Protein AF-0000000075207289 (afdb_homodimer)

Sequence (356 aa):
MNLKLMDIFRMEFDFSWDTETWFLPLESALEGLSSRDASWQPPGGGNTIWQTVNHLNYFNAILLRQTNDTKPRKKASDAKAAFGDIGQPADSKWKAILSVNTFGDAGDPADSEKWKAVLAETHLICKSLRTSLAQVNDSQLDDELVGVMARQILHNVYHIGQIVLIRKQQGSWPKEREMNLKLMDIFRMEFDFSWDTETWFLPLESALEGLSSRDASWQPPGGGNTIWQTVNHLNYFNAILLRQTNDTKPRKKASDAKAAFGDIGQPADSKWKAILSVNTFGDAGDPADSEKWKAVLAETHLICKSLRTSLAQVNDSQLDDELVGVMARQILHNVYHIGQIVLIRKQQGSWPKERE

pLDDT: mean 85.25, std 19.13, range [33.25, 98.75]

Organism: NCBI:txid2021314

Foldseek 3Di:
DDDDLLNVLLVLLCCQDCDPDPDHHPVVLCPPAFQQQQLDADPPDDAGVQLLLQLLLLLLLVLLVVLQPLDLDPDAPPPDLCLVCVVPPPDVVCVVVVPDSRSPHSTDRVCRPVVVVSVVSSVVSSVSSSVSSVPDDPSSDGSPSSSSSVVSSVVSNVSSVVSNVSCVVVVVDDPVVD/DDDDLLNVLLVLLCCQDCDPDPDHHPVVLCPPAFQQQQLDADPPDDAGVQLLLQLLLLLLLVLLVVLQPLDLDPDAPPPDLVLVCVVPPPDVVCVVVVPDSRSPHSTDRVCRVVVVVSVVSSVVSSVSSSVSSVPDDPSSDGSNSSSSSVVSSVVSNVSSVVSNVSCVVVVVDDPVVD

Radius of gyration: 20.1 Å; Cα contacts (8 Å, |Δi|>4): 471; chains: 2; bounding box: 52×54×49 Å

InterPro domains:
  IPR024775 Hercynine oxygenase, DinB-like domain [PF12867] (26-148)
  IPR034660 DinB/YfiT-like putative metalloenzymes [G3DSA:1.20.120.450] (25-171)
  IPR034660 DinB/YfiT-like putative metalloenzymes [SSF109854] (20-172)

Structure (mmCIF, N/CA/C/O backbone):
data_AF-0000000075207289-model_v1
#
loop_
_entity.id
_entity.type
_entity.pdbx_description
1 polymer 'DinB-like domain-containing protein'
#
loop_
_atom_site.group_PDB
_atom_site.id
_atom_site.type_symbol
_atom_site.label_atom_id
_atom_site.label_alt_id
_atom_site.label_comp_id
_atom_site.label_asym_id
_atom_site.label_entity_id
_atom_site.label_seq_id
_atom_site.pdbx_PDB_ins_code
_atom_site.Cartn_x
_atom_site.Cartn_y
_atom_site.Cartn_z
_atom_site.occupancy
_atom_site.B_iso_or_equiv
_atom_site.auth_seq_id
_atom_site.auth_comp_id
_atom_site.auth_asym_id
_atom_site.auth_atom_id
_atom_site.pdbx_PDB_model_num
ATOM 1 N N . MET A 1 1 ? 0.47 17.094 21 1 51.88 1 MET A N 1
ATOM 2 C CA . MET A 1 1 ? 1.512 17.641 20.125 1 51.88 1 MET A CA 1
ATOM 3 C C . MET A 1 1 ? 0.919 18.141 18.812 1 51.88 1 MET A C 1
ATOM 5 O O . MET A 1 1 ? -0.151 17.688 18.406 1 51.88 1 MET A O 1
ATOM 9 N N . ASN A 1 2 ? 1.308 19.297 18.328 1 68.19 2 ASN A N 1
ATOM 10 C CA . ASN A 1 2 ? 0.807 19.922 17.109 1 68.19 2 ASN A CA 1
ATOM 11 C C . ASN A 1 2 ? 1.386 19.266 15.859 1 68.19 2 ASN A C 1
ATOM 13 O O . ASN A 1 2 ? 2.516 19.562 15.469 1 68.19 2 ASN A O 1
ATOM 17 N N . LEU A 1 3 ? 0.821 18.25 15.391 1 82.69 3 LEU A N 1
ATOM 18 C CA . LEU A 1 3 ? 1.262 17.547 14.195 1 82.69 3 LEU A CA 1
ATOM 19 C C . LEU A 1 3 ? 1.264 18.469 12.984 1 82.69 3 LEU A C 1
ATOM 21 O O . LEU A 1 3 ? 0.354 19.297 12.82 1 82.69 3 LEU A O 1
ATOM 25 N N . LYS A 1 4 ? 2.469 18.391 12.32 1 87.81 4 LYS A N 1
ATOM 26 C CA . LYS A 1 4 ? 2.615 19.141 11.07 1 87.81 4 LYS A CA 1
ATOM 27 C C . LYS A 1 4 ? 2.562 18.203 9.867 1 87.81 4 LYS A C 1
ATOM 29 O O . LYS A 1 4 ? 2.564 16.984 10.023 1 87.81 4 LYS A O 1
ATOM 34 N N . LEU A 1 5 ? 2.547 18.75 8.672 1 89.25 5 LEU A N 1
ATOM 35 C CA . LEU A 1 5 ? 2.396 17.969 7.445 1 89.25 5 LEU A CA 1
ATOM 36 C C . LEU A 1 5 ? 3.523 16.953 7.305 1 89.25 5 LEU A C 1
ATOM 38 O O . LEU A 1 5 ? 3.271 15.766 7.062 1 89.25 5 LEU A O 1
ATOM 42 N N . MET A 1 6 ? 4.688 17.422 7.539 1 92.94 6 MET A N 1
ATOM 43 C CA . MET A 1 6 ? 5.832 16.547 7.312 1 92.94 6 MET A CA 1
ATOM 44 C C . MET A 1 6 ? 5.863 15.414 8.336 1 92.94 6 MET A C 1
ATOM 46 O O . MET A 1 6 ? 6.434 14.352 8.078 1 92.94 6 MET A O 1
ATOM 50 N N . ASP A 1 7 ? 5.254 15.633 9.469 1 92.88 7 ASP A N 1
ATOM 51 C CA . ASP A 1 7 ? 5.188 14.562 10.461 1 92.88 7 ASP A CA 1
ATOM 52 C C . ASP A 1 7 ? 4.43 13.352 9.922 1 92.88 7 ASP A C 1
ATOM 54 O O . ASP A 1 7 ? 4.758 12.211 10.25 1 92.88 7 ASP A O 1
ATOM 58 N N . ILE A 1 8 ? 3.451 13.586 9.094 1 93.44 8 ILE A N 1
ATOM 59 C CA . ILE A 1 8 ? 2.65 12.516 8.508 1 93.44 8 ILE A CA 1
ATOM 60 C C . ILE A 1 8 ? 3.514 11.688 7.559 1 93.44 8 ILE A C 1
ATOM 62 O O . ILE A 1 8 ? 3.529 10.461 7.637 1 93.44 8 ILE A O 1
ATOM 66 N N . PHE A 1 9 ? 4.234 12.367 6.742 1 95.69 9 PHE A N 1
ATOM 67 C CA . PHE A 1 9 ? 5.043 11.672 5.746 1 95.69 9 PHE A CA 1
ATOM 68 C C . PHE A 1 9 ? 6.184 10.914 6.41 1 95.69 9 PHE A C 1
ATOM 70 O O . PHE A 1 9 ? 6.523 9.805 5.992 1 95.69 9 PHE A O 1
ATOM 77 N N . ARG A 1 10 ? 6.777 11.562 7.395 1 96.81 10 ARG A N 1
ATOM 78 C CA . ARG A 1 10 ? 7.836 10.867 8.117 1 96.81 10 ARG A CA 1
ATOM 79 C C . ARG A 1 10 ? 7.305 9.594 8.773 1 96.81 10 ARG A C 1
ATOM 81 O O . ARG A 1 10 ? 7.938 8.539 8.688 1 96.81 10 ARG A O 1
ATOM 88 N N . MET A 1 11 ? 6.191 9.648 9.328 1 94.44 11 MET A N 1
ATOM 89 C CA . MET A 1 11 ? 5.551 8.508 9.969 1 94.44 11 MET A CA 1
ATOM 90 C C . MET A 1 11 ? 5.191 7.438 8.945 1 94.44 11 MET A C 1
ATOM 92 O O . MET A 1 11 ? 5.516 6.262 9.125 1 94.44 11 MET A O 1
ATOM 96 N N . GLU A 1 12 ? 4.547 7.859 7.926 1 97 12 GLU A N 1
ATOM 97 C CA . GLU A 1 12 ? 4.137 6.91 6.898 1 97 12 GLU A CA 1
ATOM 98 C C . GLU A 1 12 ? 5.344 6.238 6.25 1 97 12 GLU A C 1
ATOM 100 O O . GLU A 1 12 ? 5.297 5.055 5.914 1 97 12 GLU A O 1
ATOM 105 N N . PHE A 1 13 ? 6.391 7.043 6.059 1 98.06 13 PHE A N 1
ATOM 106 C CA . PHE A 1 13 ? 7.605 6.449 5.512 1 98.06 13 PHE A CA 1
ATOM 107 C C . PHE A 1 13 ? 8.156 5.383 6.449 1 98.06 13 PHE A C 1
ATOM 109 O O . PHE A 1 13 ? 8.547 4.301 6.008 1 98.06 13 PHE A O 1
ATOM 116 N N . ASP A 1 14 ? 8.148 5.645 7.711 1 97.06 14 ASP A N 1
ATOM 117 C CA . ASP A 1 14 ? 8.625 4.672 8.688 1 97.06 14 ASP A CA 1
ATOM 118 C C . ASP A 1 14 ? 7.777 3.404 8.664 1 97.06 14 ASP A C 1
ATOM 120 O O . ASP A 1 14 ? 8.305 2.293 8.727 1 97.06 14 ASP A O 1
ATOM 124 N N . PHE A 1 15 ? 6.473 3.59 8.562 1 95.62 15 PHE A N 1
ATOM 125 C CA . PHE A 1 15 ? 5.578 2.443 8.477 1 95.62 15 PHE A CA 1
ATOM 126 C C . PHE A 1 15 ? 5.898 1.593 7.25 1 95.62 15 PHE A C 1
ATOM 128 O O . PHE A 1 15 ? 5.77 0.367 7.289 1 95.62 15 PHE A O 1
ATOM 135 N N . SER A 1 16 ? 6.312 2.234 6.18 1 97.69 16 SER A N 1
ATOM 136 C CA . SER A 1 16 ? 6.59 1.521 4.938 1 97.69 16 SER A CA 1
ATOM 137 C C . SER A 1 16 ? 7.977 0.881 4.969 1 97.69 16 SER A C 1
ATOM 139 O O . SER A 1 16 ? 8.195 -0.172 4.363 1 97.69 16 SER A O 1
ATOM 141 N N . TRP A 1 17 ? 8.898 1.489 5.723 1 97.75 17 TRP A N 1
ATOM 142 C CA . TRP A 1 17 ? 10.289 1.059 5.645 1 97.75 17 TRP A CA 1
ATOM 143 C C . TRP A 1 17 ? 10.602 0.013 6.711 1 97.75 17 TRP A C 1
ATOM 145 O O . TRP A 1 17 ? 10.961 -1.123 6.391 1 97.75 17 TRP A O 1
ATOM 155 N N . ASP A 1 18 ? 10.383 0.44 8.008 1 96.56 18 ASP A N 1
ATOM 156 C CA . ASP A 1 18 ? 10.93 -0.53 8.945 1 96.56 18 ASP A CA 1
ATOM 157 C C . ASP A 1 18 ? 10.102 -0.575 10.227 1 96.56 18 ASP A C 1
ATOM 159 O O . ASP A 1 18 ? 10.484 -1.228 11.203 1 96.56 18 ASP A O 1
ATOM 163 N N . THR A 1 19 ? 9 0.125 10.258 1 94.38 19 THR A N 1
ATOM 164 C CA . THR A 1 19 ? 8.133 0.084 11.43 1 94.38 19 THR A CA 1
ATOM 165 C C . THR A 1 19 ? 6.871 -0.73 11.141 1 94.38 19 THR A C 1
ATOM 167 O O . THR A 1 19 ? 5.992 -0.283 10.398 1 94.38 19 THR A O 1
ATOM 170 N N . GLU A 1 20 ? 6.844 -1.832 11.797 1 91 20 GLU A N 1
ATOM 171 C CA . GLU A 1 20 ? 5.707 -2.719 11.562 1 91 20 GLU A CA 1
ATOM 172 C C . GLU A 1 20 ? 4.449 -2.205 12.258 1 91 20 GLU A C 1
ATOM 174 O O . GLU A 1 20 ? 4.492 -1.846 13.438 1 91 20 GLU A O 1
ATOM 179 N N . THR A 1 21 ? 3.42 -2.168 11.484 1 87.44 21 THR A N 1
ATOM 180 C CA . THR A 1 21 ? 2.096 -1.829 11.992 1 87.44 21 THR A CA 1
ATOM 181 C C . THR A 1 21 ? 1.073 -2.885 11.586 1 87.44 21 THR A C 1
ATOM 183 O O . THR A 1 21 ? 1.137 -4.027 12.039 1 87.44 21 THR A O 1
ATOM 186 N N . TRP A 1 22 ? 0.108 -2.473 10.68 1 86.31 22 TRP A N 1
ATOM 187 C CA . TRP A 1 22 ? -0.938 -3.408 10.281 1 86.31 22 TRP A CA 1
ATOM 188 C C . TRP A 1 22 ? -0.49 -4.246 9.086 1 86.31 22 TRP A C 1
ATOM 190 O O . TRP A 1 22 ? -1.22 -5.129 8.633 1 86.31 22 TRP A O 1
ATOM 200 N N . P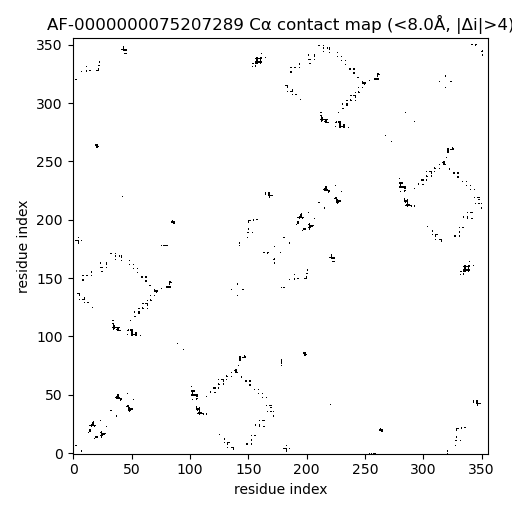HE A 1 23 ? 0.674 -3.996 8.656 1 90.44 23 PHE A N 1
ATOM 201 C CA . PHE A 1 23 ? 1.313 -4.758 7.594 1 90.44 23 PHE A CA 1
ATOM 202 C C . PHE A 1 23 ? 2.826 -4.793 7.785 1 90.44 23 PHE A C 1
ATOM 204 O O . PHE A 1 23 ? 3.371 -4.039 8.594 1 90.44 23 PHE A O 1
ATOM 211 N N . LEU A 1 24 ? 3.455 -5.641 7.133 1 92.12 24 LEU A N 1
ATOM 212 C CA . LEU A 1 24 ? 4.906 -5.73 7.234 1 92.12 24 LEU A CA 1
ATOM 213 C C . LEU A 1 24 ? 5.582 -4.656 6.391 1 92.12 24 LEU A C 1
ATOM 215 O O . LEU A 1 24 ? 5.195 -4.43 5.242 1 92.12 24 LEU A O 1
ATOM 219 N N . PRO A 1 25 ? 6.59 -4.043 6.961 1 96.75 25 PRO A N 1
ATOM 220 C CA . PRO A 1 25 ? 7.348 -3.053 6.195 1 96.75 25 PRO A CA 1
ATOM 221 C C . PRO A 1 25 ? 8.352 -3.689 5.23 1 96.75 25 PRO A C 1
ATOM 223 O O . PRO A 1 25 ? 8.547 -4.906 5.258 1 96.75 25 PRO A O 1
ATOM 226 N N . LEU A 1 26 ? 8.953 -2.881 4.41 1 98.56 26 LEU A N 1
ATOM 227 C CA . LEU A 1 26 ? 9.852 -3.352 3.355 1 98.56 26 LEU A CA 1
ATOM 228 C C . LEU A 1 26 ? 11.031 -4.105 3.943 1 98.56 26 LEU A C 1
ATOM 230 O O . LEU A 1 26 ? 11.414 -5.168 3.441 1 98.56 26 LEU A O 1
ATOM 234 N N . GLU A 1 27 ? 11.609 -3.564 4.973 1 97.75 27 GLU A N 1
ATOM 235 C CA . GLU A 1 27 ? 12.789 -4.18 5.566 1 97.75 27 GLU A CA 1
ATOM 236 C C . GLU A 1 27 ? 12.492 -5.609 6.023 1 97.75 27 GLU A C 1
ATOM 238 O O . GLU A 1 27 ? 13.266 -6.527 5.734 1 97.75 27 GLU A O 1
ATOM 243 N N . SER A 1 28 ? 11.406 -5.828 6.684 1 95.75 28 SER A N 1
ATOM 244 C CA . SER A 1 28 ? 11.016 -7.156 7.145 1 95.75 28 SER A CA 1
ATOM 245 C C . SER A 1 28 ? 10.664 -8.07 5.973 1 95.75 28 SER A C 1
ATOM 247 O O . SER A 1 28 ? 10.984 -9.258 5.992 1 95.75 28 SER A O 1
ATOM 249 N N . ALA A 1 29 ? 10.008 -7.516 4.969 1 97.12 29 ALA A N 1
ATOM 250 C CA . ALA A 1 29 ? 9.617 -8.297 3.797 1 97.12 29 ALA A CA 1
ATOM 251 C C . ALA A 1 29 ? 10.836 -8.836 3.064 1 97.12 29 ALA A C 1
ATOM 253 O O . ALA A 1 29 ? 10.773 -9.898 2.438 1 97.12 29 ALA A O 1
ATOM 254 N N . LEU A 1 30 ? 11.961 -8.148 3.18 1 98.06 30 LEU A N 1
ATOM 255 C CA . LEU A 1 30 ? 13.141 -8.516 2.408 1 98.06 30 LEU A CA 1
ATOM 256 C C . LEU A 1 30 ? 14.102 -9.352 3.248 1 98.06 30 LEU A C 1
ATOM 258 O O . LEU A 1 30 ? 15.062 -9.914 2.725 1 98.06 30 LEU A O 1
ATOM 262 N N . GLU A 1 31 ? 13.828 -9.445 4.512 1 96.38 31 GLU A N 1
ATOM 263 C CA . GLU A 1 31 ? 14.742 -10.109 5.434 1 96.38 31 GLU A CA 1
ATOM 264 C C . GLU A 1 31 ? 14.93 -11.578 5.059 1 96.38 31 GLU A C 1
ATOM 266 O O . GLU A 1 31 ? 13.953 -12.297 4.852 1 96.38 31 GLU A O 1
ATOM 271 N N . GLY A 1 32 ? 16.188 -11.977 4.922 1 95.31 32 GLY A N 1
ATOM 272 C CA . GLY A 1 32 ? 16.531 -13.375 4.738 1 95.31 32 GLY A CA 1
ATOM 273 C C . GLY A 1 32 ? 16.234 -13.891 3.342 1 95.31 32 GLY A C 1
ATOM 274 O O . GLY A 1 32 ? 16.281 -15.094 3.094 1 95.31 32 GLY A O 1
ATOM 275 N N . LEU A 1 33 ? 15.992 -13.07 2.424 1 97.06 33 LEU A N 1
ATOM 276 C CA . LEU A 1 33 ? 15.641 -13.469 1.065 1 97.06 33 LEU A CA 1
ATOM 277 C C . LEU A 1 33 ? 16.891 -13.805 0.261 1 97.06 33 LEU A C 1
ATOM 279 O O . LEU A 1 33 ? 17.812 -12.984 0.157 1 97.06 33 LEU A O 1
ATOM 283 N N . SER A 1 34 ? 16.969 -14.977 -0.326 1 98.12 34 SER A N 1
ATOM 284 C CA . SER A 1 34 ? 18.109 -15.391 -1.151 1 98.12 34 SER A CA 1
ATOM 285 C C . SER A 1 34 ? 17.953 -14.898 -2.586 1 98.12 34 SER A C 1
ATOM 287 O O . SER A 1 34 ? 16.859 -14.5 -3 1 98.12 34 SER A O 1
ATOM 289 N N . SER A 1 35 ? 19.062 -14.93 -3.297 1 98.5 35 SER A N 1
ATOM 290 C CA . SER A 1 35 ? 19.016 -14.594 -4.715 1 98.5 35 SER A CA 1
ATOM 291 C C . SER A 1 35 ? 18.078 -15.516 -5.473 1 98.5 35 SER A C 1
ATOM 293 O O . SER A 1 35 ? 17.391 -15.094 -6.406 1 98.5 35 SER A O 1
ATOM 295 N N . ARG A 1 36 ? 18.016 -16.766 -5.094 1 98.25 36 ARG A N 1
ATOM 296 C CA . ARG A 1 36 ? 17.109 -17.734 -5.715 1 98.25 36 ARG A CA 1
ATOM 297 C C . ARG A 1 36 ? 15.656 -17.344 -5.516 1 98.25 36 ARG A C 1
ATOM 299 O O . ARG A 1 36 ? 14.891 -17.266 -6.48 1 98.25 36 ARG A O 1
ATOM 306 N N . ASP A 1 37 ? 15.312 -17.031 -4.316 1 98 37 ASP A N 1
ATOM 307 C CA . ASP A 1 37 ? 13.938 -16.641 -4.02 1 98 37 ASP A CA 1
ATOM 308 C C . ASP A 1 37 ? 13.594 -15.305 -4.668 1 98 37 ASP A C 1
ATOM 310 O O . ASP A 1 37 ? 12.484 -15.117 -5.176 1 98 37 ASP A O 1
ATOM 314 N N . ALA A 1 38 ? 14.516 -14.367 -4.664 1 98.62 38 ALA A N 1
ATOM 315 C CA . ALA A 1 38 ? 14.289 -13.039 -5.215 1 98.62 38 ALA A CA 1
ATOM 316 C C . ALA A 1 38 ? 14.047 -13.102 -6.723 1 98.62 38 ALA A C 1
ATOM 318 O O . ALA A 1 38 ? 13.344 -12.258 -7.281 1 98.62 38 ALA A O 1
ATOM 319 N N . SER A 1 39 ? 14.609 -14.109 -7.379 1 98.38 39 SER A N 1
ATOM 320 C CA . SER A 1 39 ? 14.547 -14.234 -8.828 1 98.38 39 SER A CA 1
ATOM 321 C C . SER A 1 39 ? 13.391 -15.141 -9.258 1 98.38 39 SER A C 1
ATOM 323 O O . SER A 1 39 ? 13.188 -15.367 -10.453 1 98.38 39 SER A O 1
ATOM 325 N N . TRP A 1 40 ? 12.695 -15.641 -8.305 1 97.25 40 TRP A N 1
ATOM 326 C CA . TRP A 1 40 ? 11.617 -16.578 -8.578 1 97.25 40 TRP A CA 1
ATOM 327 C C . TRP A 1 40 ? 10.484 -15.914 -9.344 1 97.25 40 TRP A C 1
ATOM 329 O O . TRP A 1 40 ? 10.008 -14.844 -8.945 1 97.25 40 TRP A O 1
ATOM 339 N N . GLN A 1 41 ? 10.055 -16.547 -10.438 1 95.62 41 GLN A N 1
ATOM 340 C CA . GLN A 1 41 ? 8.953 -16.016 -11.242 1 95.62 41 GLN A CA 1
ATOM 341 C C . GLN A 1 41 ? 7.605 -16.453 -10.68 1 95.62 41 GLN A C 1
ATOM 343 O O . GLN A 1 41 ? 7.312 -17.656 -10.609 1 95.62 41 GLN A O 1
ATOM 348 N N . PRO A 1 42 ? 6.832 -15.438 -10.266 1 93.88 42 PRO A N 1
ATOM 349 C CA . PRO A 1 42 ? 5.504 -15.844 -9.797 1 93.88 42 PRO A CA 1
ATOM 350 C C . PRO A 1 42 ? 4.699 -16.578 -10.867 1 93.88 42 PRO A C 1
ATOM 352 O O . PRO A 1 42 ? 4.715 -16.188 -12.031 1 93.88 42 PRO A O 1
ATOM 355 N N . PRO A 1 43 ? 4.008 -17.609 -10.438 1 89.5 43 PRO A N 1
ATOM 356 C CA . PRO A 1 43 ? 3.203 -18.328 -11.422 1 89.5 43 PRO A CA 1
ATOM 357 C C . PRO A 1 43 ? 2.076 -17.484 -12 1 89.5 43 PRO A C 1
ATOM 359 O O . PRO A 1 43 ? 1.438 -16.719 -11.273 1 89.5 43 PRO A O 1
ATOM 362 N N . GLY A 1 44 ? 1.825 -17.547 -13.336 1 87.31 44 GLY A N 1
ATOM 363 C CA . GLY A 1 44 ? 0.742 -16.828 -14 1 87.31 44 GLY A CA 1
ATOM 364 C C . GLY A 1 44 ? 1.109 -15.414 -14.398 1 87.31 44 GLY A C 1
ATOM 365 O O . GLY A 1 44 ? 0.384 -14.773 -15.156 1 87.31 44 GLY A O 1
ATOM 366 N N . GLY A 1 45 ? 2.191 -14.891 -13.719 1 87.75 45 GLY A N 1
ATOM 367 C CA . GLY A 1 45 ? 2.623 -13.562 -14.125 1 87.75 45 GLY A CA 1
ATOM 368 C C . GLY A 1 45 ? 3 -12.68 -12.953 1 87.75 45 GLY A C 1
ATOM 369 O O . GLY A 1 45 ? 2.793 -13.047 -11.797 1 87.75 45 GLY A O 1
ATOM 370 N N . GLY A 1 46 ? 3.6 -11.492 -13.344 1 91.25 46 GLY A N 1
ATOM 371 C CA . GLY A 1 46 ? 4.086 -10.547 -12.359 1 91.25 46 GLY A CA 1
ATOM 372 C C . GLY A 1 46 ? 5.598 -10.438 -12.328 1 91.25 46 GLY A C 1
ATOM 373 O O . GLY A 1 46 ? 6.297 -11.289 -12.883 1 91.25 46 GLY A O 1
ATOM 374 N N . ASN A 1 47 ? 6.047 -9.438 -11.68 1 95.75 47 ASN A N 1
ATOM 375 C CA . ASN A 1 47 ? 7.477 -9.203 -11.531 1 95.75 47 ASN A CA 1
ATOM 376 C C . ASN A 1 47 ? 8.062 -10.008 -10.375 1 95.75 47 ASN A C 1
ATOM 378 O O . ASN A 1 47 ? 7.375 -10.273 -9.391 1 95.75 47 ASN A O 1
ATOM 382 N N . THR A 1 48 ? 9.336 -10.414 -10.539 1 98.12 48 THR A N 1
ATOM 383 C CA . THR A 1 48 ? 10.047 -11.039 -9.422 1 98.12 48 THR A CA 1
ATOM 384 C C . THR A 1 48 ? 10.258 -10.031 -8.297 1 98.12 48 THR A C 1
ATOM 386 O O . THR A 1 48 ? 10.117 -8.82 -8.5 1 98.12 48 THR A O 1
ATOM 389 N N . ILE A 1 49 ? 10.578 -10.539 -7.141 1 98.62 49 ILE A N 1
ATOM 390 C CA . ILE A 1 49 ? 10.922 -9.656 -6.031 1 98.62 49 ILE A CA 1
ATOM 391 C C . ILE A 1 49 ? 12.141 -8.812 -6.402 1 98.62 49 ILE A C 1
ATOM 393 O O . ILE A 1 49 ? 12.195 -7.617 -6.109 1 98.62 49 ILE A O 1
ATOM 397 N N . TRP A 1 50 ? 13.148 -9.398 -7.086 1 98.75 50 TRP A N 1
ATOM 398 C CA . TRP A 1 50 ? 14.344 -8.695 -7.543 1 98.75 50 TRP A CA 1
ATOM 399 C C . TRP A 1 50 ? 13.969 -7.516 -8.43 1 98.75 50 TRP A C 1
ATOM 401 O O . TRP A 1 50 ? 14.398 -6.387 -8.18 1 98.75 50 TRP A O 1
ATOM 411 N N . GLN A 1 51 ? 13.141 -7.754 -9.375 1 98.25 51 GLN A N 1
ATOM 412 C CA . GLN A 1 51 ? 12.648 -6.707 -10.266 1 98.25 51 GLN A CA 1
ATOM 413 C C . GLN A 1 51 ? 11.938 -5.605 -9.477 1 98.25 51 GLN A C 1
ATOM 415 O O . GLN A 1 51 ? 12.18 -4.418 -9.711 1 98.25 51 GLN A O 1
ATOM 420 N N . THR A 1 52 ? 11.109 -6.012 -8.57 1 98.19 52 THR A N 1
ATOM 421 C CA . THR A 1 52 ? 10.305 -5.078 -7.785 1 98.19 52 THR A CA 1
ATOM 422 C C . THR A 1 52 ? 11.195 -4.203 -6.906 1 98.19 52 THR A C 1
ATOM 424 O O . THR A 1 52 ? 10.977 -2.996 -6.797 1 98.19 52 THR A O 1
ATOM 427 N N . VAL A 1 53 ? 12.188 -4.789 -6.309 1 98.69 53 VAL A N 1
ATOM 428 C CA . VAL A 1 53 ? 13.094 -4.035 -5.453 1 98.69 53 VAL A CA 1
ATOM 429 C C . VAL A 1 53 ? 13.883 -3.033 -6.293 1 98.69 53 VAL A C 1
ATOM 431 O O . VAL A 1 53 ? 14.062 -1.882 -5.891 1 98.69 53 VAL A O 1
ATOM 434 N N . ASN A 1 54 ? 14.344 -3.463 -7.492 1 97.38 54 ASN A N 1
ATOM 435 C CA . ASN A 1 54 ? 14.992 -2.527 -8.398 1 97.38 54 ASN A CA 1
ATOM 436 C C . ASN A 1 54 ? 14.094 -1.339 -8.727 1 97.38 54 ASN A C 1
ATOM 438 O O . ASN A 1 54 ? 14.547 -0.193 -8.727 1 97.38 54 ASN A O 1
ATOM 442 N N . HIS A 1 55 ? 12.883 -1.621 -9 1 96.94 55 HIS A N 1
ATOM 443 C CA . HIS A 1 55 ? 11.875 -0.616 -9.312 1 96.94 55 HIS A CA 1
ATOM 444 C C . HIS A 1 55 ? 11.695 0.366 -8.164 1 96.94 55 HIS A C 1
ATOM 446 O O . HIS A 1 55 ? 11.695 1.581 -8.367 1 96.94 55 HIS A O 1
ATOM 452 N N . LEU A 1 56 ? 11.625 -0.122 -6.945 1 97.75 56 LEU A N 1
ATOM 453 C CA . LEU A 1 56 ? 11.477 0.708 -5.754 1 97.75 56 LEU A CA 1
ATOM 454 C C . LEU A 1 56 ? 12.727 1.557 -5.527 1 97.75 56 LEU A C 1
ATOM 456 O O . LEU A 1 56 ? 12.625 2.738 -5.191 1 97.75 56 LEU A O 1
ATOM 460 N N . ASN A 1 57 ? 13.891 0.923 -5.684 1 97.19 57 ASN A N 1
ATOM 461 C CA . ASN A 1 57 ? 15.141 1.658 -5.512 1 97.19 57 ASN A CA 1
ATOM 462 C C . ASN A 1 57 ? 15.219 2.857 -6.453 1 97.19 57 ASN A C 1
ATOM 464 O O . ASN A 1 57 ? 15.609 3.951 -6.039 1 97.19 57 ASN A O 1
ATOM 468 N N . TYR A 1 58 ? 14.812 2.65 -7.652 1 94 58 TYR A N 1
ATOM 469 C CA . TYR A 1 58 ? 14.875 3.709 -8.648 1 94 58 TYR A CA 1
ATOM 470 C C . TYR A 1 58 ? 14.031 4.906 -8.234 1 94 58 TYR A C 1
ATOM 472 O O . TYR A 1 58 ? 14.523 6.035 -8.172 1 94 58 TYR A O 1
ATOM 480 N N . PHE A 1 59 ? 12.836 4.703 -7.895 1 93.44 59 PHE A N 1
ATOM 481 C CA . PHE A 1 59 ? 11.914 5.801 -7.629 1 93.44 59 PHE A CA 1
ATOM 482 C C . PHE A 1 59 ? 12.172 6.395 -6.246 1 93.44 59 PHE A C 1
ATOM 484 O O . PHE A 1 59 ? 12 7.598 -6.047 1 93.44 59 PHE A O 1
ATOM 491 N N . ASN A 1 60 ? 12.586 5.594 -5.258 1 96.31 60 ASN A N 1
ATOM 492 C CA . ASN A 1 60 ? 12.977 6.145 -3.963 1 96.31 60 ASN A CA 1
ATOM 493 C C . ASN A 1 60 ? 14.219 7.016 -4.074 1 96.31 60 ASN A C 1
ATOM 495 O O . ASN A 1 60 ? 14.359 8.008 -3.35 1 96.31 60 ASN A O 1
ATOM 499 N N . ALA A 1 61 ? 15.133 6.656 -4.953 1 94.62 61 ALA A N 1
ATOM 500 C CA . ALA A 1 61 ? 16.312 7.492 -5.199 1 94.62 61 ALA A CA 1
ATOM 501 C C . ALA A 1 61 ? 15.906 8.828 -5.812 1 94.62 61 ALA A C 1
ATOM 503 O O . ALA A 1 61 ? 16.5 9.867 -5.5 1 94.62 61 ALA A O 1
ATOM 504 N N . ILE A 1 62 ? 14.945 8.812 -6.672 1 91.25 62 ILE A N 1
ATOM 505 C CA . ILE A 1 62 ? 14.445 10.047 -7.266 1 91.25 62 ILE A CA 1
ATOM 506 C C . ILE A 1 62 ? 13.828 10.922 -6.176 1 91.25 62 ILE A C 1
ATOM 508 O O . ILE A 1 62 ? 14.102 12.125 -6.109 1 91.25 62 ILE A O 1
ATOM 512 N N . LEU A 1 63 ? 13.008 10.344 -5.305 1 92.94 63 LEU A N 1
ATOM 513 C CA . LEU A 1 63 ? 12.422 11.109 -4.203 1 92.94 63 LEU A CA 1
ATOM 514 C C . LEU A 1 63 ? 13.516 11.695 -3.311 1 92.94 63 LEU A C 1
ATOM 516 O O . LEU A 1 63 ? 13.406 12.836 -2.861 1 92.94 63 LEU A O 1
ATOM 520 N N . LEU A 1 64 ? 14.531 10.914 -3.031 1 95.5 64 LEU A N 1
ATOM 521 C CA . LEU A 1 64 ? 15.648 11.375 -2.219 1 95.5 64 LEU A CA 1
ATOM 522 C C . LEU A 1 64 ? 16.281 12.633 -2.82 1 95.5 64 LEU A C 1
ATOM 524 O O . LEU A 1 64 ? 16.516 13.609 -2.109 1 95.5 64 LEU A O 1
ATOM 528 N N . ARG A 1 65 ? 16.469 12.641 -4.098 1 92.19 65 ARG A N 1
ATOM 529 C CA . ARG A 1 65 ? 17.031 13.805 -4.77 1 92.19 65 ARG A CA 1
ATOM 530 C C . ARG A 1 65 ? 16.094 15.008 -4.668 1 92.19 65 ARG A C 1
ATOM 532 O O . ARG A 1 65 ? 16.531 16.125 -4.41 1 92.19 65 ARG A O 1
ATOM 539 N N . GLN A 1 66 ? 14.828 14.773 -4.848 1 88.56 66 GLN A N 1
ATOM 540 C CA . GLN A 1 66 ? 13.836 15.836 -4.812 1 88.56 66 GLN A CA 1
ATOM 541 C C . GLN A 1 66 ? 13.742 16.453 -3.418 1 88.56 66 GLN A C 1
ATOM 543 O O . GLN A 1 66 ? 13.578 17.672 -3.279 1 88.56 66 GLN A O 1
ATOM 548 N N . THR A 1 67 ? 13.836 15.633 -2.426 1 92.56 67 THR A N 1
ATOM 549 C CA . THR A 1 67 ? 13.719 16.125 -1.06 1 92.56 67 THR A CA 1
ATOM 550 C C . THR A 1 67 ? 15.008 16.828 -0.625 1 92.56 67 THR A C 1
ATOM 552 O O . THR A 1 67 ? 14.977 17.719 0.216 1 92.56 67 THR A O 1
ATOM 555 N N . ASN A 1 68 ? 16.109 16.469 -1.154 1 90.19 68 ASN A N 1
ATOM 556 C CA . ASN A 1 68 ? 17.375 17.125 -0.88 1 90.19 68 ASN A CA 1
ATOM 557 C C . ASN A 1 68 ? 17.469 18.484 -1.575 1 90.19 68 ASN A C 1
ATOM 559 O O . ASN A 1 68 ? 18.156 19.391 -1.104 1 90.19 68 ASN A O 1
ATOM 563 N N . ASP A 1 69 ? 16.844 18.594 -2.719 1 82 69 ASP A N 1
ATOM 564 C CA . ASP A 1 69 ? 16.906 19.797 -3.525 1 82 69 ASP A CA 1
ATOM 565 C C . ASP A 1 69 ? 15.906 20.844 -3.041 1 82 69 ASP A C 1
ATOM 567 O O . ASP A 1 69 ? 15.805 21.938 -3.609 1 82 69 ASP A O 1
ATOM 571 N N . THR A 1 70 ? 15.117 20.438 -2.141 1 71.12 70 THR A N 1
ATOM 572 C CA . THR A 1 70 ? 14.094 21.375 -1.667 1 71.12 70 THR A CA 1
ATOM 573 C C . THR A 1 70 ? 14.734 22.594 -1.009 1 71.12 70 THR A C 1
ATOM 575 O O . THR A 1 70 ? 15.609 22.453 -0.148 1 71.12 70 THR A O 1
ATOM 578 N N . LYS A 1 71 ? 15.008 23.641 -1.84 1 61.03 71 LYS A N 1
ATOM 579 C CA . LYS A 1 71 ? 15.375 24.969 -1.348 1 61.03 71 LYS A CA 1
ATOM 580 C C . LYS A 1 71 ? 14.141 25.781 -0.987 1 61.03 71 LYS A C 1
ATOM 582 O O . LYS A 1 71 ? 13.055 25.562 -1.537 1 61.03 71 LYS A O 1
ATOM 587 N N . PRO A 1 72 ? 14.289 26.547 0.136 1 53.28 72 PRO A N 1
ATOM 588 C CA . PRO A 1 72 ? 13.148 27.391 0.52 1 53.28 72 PRO A CA 1
ATOM 589 C C . PRO A 1 72 ? 12.5 28.094 -0.673 1 53.28 72 PRO A C 1
ATOM 591 O O . PRO A 1 72 ? 13.203 28.656 -1.514 1 53.28 72 PRO A O 1
ATOM 594 N N . ARG A 1 73 ? 11.758 27.359 -1.376 1 49.03 73 ARG A N 1
ATOM 595 C CA . ARG A 1 73 ? 11.195 28.094 -2.504 1 49.03 73 ARG A CA 1
ATOM 596 C C . ARG A 1 73 ? 10.547 29.406 -2.041 1 49.03 73 ARG A C 1
ATOM 598 O O . ARG A 1 73 ? 9.938 29.453 -0.972 1 49.03 73 ARG A O 1
ATOM 605 N N . LYS A 1 74 ? 10.93 30.578 -2.729 1 44.47 74 LYS A N 1
ATOM 606 C CA . LYS A 1 74 ? 10.164 31.812 -2.695 1 44.47 74 LYS A CA 1
ATOM 607 C C . LYS A 1 74 ? 8.664 31.547 -2.797 1 44.47 74 LYS A C 1
ATOM 609 O O . LYS A 1 74 ? 8.258 30.453 -3.219 1 44.47 74 LYS A O 1
ATOM 614 N N . LYS A 1 75 ? 7.773 32.625 -2.994 1 40.44 75 LYS A N 1
ATOM 615 C CA . LYS A 1 75 ? 6.344 32.906 -2.863 1 40.44 75 LYS A CA 1
ATOM 616 C C . LYS A 1 75 ? 5.52 31.906 -3.688 1 40.44 75 LYS A C 1
ATOM 618 O O . LYS A 1 75 ? 5.91 31.547 -4.797 1 40.44 75 LYS A O 1
ATOM 623 N N . ALA A 1 76 ? 4.578 31.219 -3.033 1 38.59 76 ALA A N 1
ATOM 624 C CA . ALA A 1 76 ? 3.553 30.234 -3.4 1 38.59 76 ALA A CA 1
ATOM 625 C C . ALA A 1 76 ? 2.85 30.641 -4.691 1 38.59 76 ALA A C 1
ATOM 627 O O . ALA A 1 76 ? 2.35 31.766 -4.812 1 38.59 76 ALA A O 1
ATOM 628 N N . SER A 1 77 ? 3.367 30.422 -5.883 1 34.91 77 SER A N 1
ATOM 629 C CA . SER A 1 77 ? 2.475 30.766 -6.988 1 34.91 77 SER A CA 1
ATOM 630 C C . SER A 1 77 ? 1.094 30.141 -6.793 1 34.91 77 SER A C 1
ATOM 632 O O . SER A 1 77 ? 0.965 29.062 -6.207 1 34.91 77 SER A O 1
ATOM 634 N N . ASP A 1 78 ? 0.011 30.984 -6.695 1 33.66 78 ASP A N 1
ATOM 635 C CA . ASP A 1 78 ? -1.427 30.812 -6.52 1 33.66 78 ASP A CA 1
ATOM 636 C C . ASP A 1 78 ? -1.93 29.594 -7.301 1 33.66 78 ASP A C 1
ATOM 638 O O . ASP A 1 78 ? -3.139 29.406 -7.465 1 33.66 78 ASP A O 1
ATOM 642 N N . ALA A 1 79 ? -1.065 29.094 -8.133 1 33.25 79 ALA A N 1
ATOM 643 C CA . ALA A 1 79 ? -1.754 28.188 -9.047 1 33.25 79 ALA A CA 1
ATOM 644 C C . ALA A 1 79 ? -2.279 26.969 -8.312 1 33.25 79 ALA A C 1
ATOM 646 O O . ALA A 1 79 ? -1.66 26.5 -7.352 1 33.25 79 ALA A O 1
ATOM 647 N N . LYS A 1 80 ? -3.494 26.641 -8.484 1 37.19 80 LYS A N 1
ATOM 648 C CA . LYS A 1 80 ? -4.266 25.516 -7.973 1 37.19 80 LYS A CA 1
ATOM 649 C C . LYS A 1 80 ? -3.363 24.312 -7.707 1 37.19 80 LYS A C 1
ATOM 651 O O . LYS A 1 80 ? -2.488 23.984 -8.516 1 37.19 80 LYS A O 1
ATOM 656 N N . ALA A 1 81 ? -3.201 23.969 -6.57 1 36.78 81 ALA A N 1
ATOM 657 C CA . ALA A 1 81 ? -2.502 22.828 -6.004 1 36.78 81 ALA A CA 1
ATOM 658 C C . ALA A 1 81 ? -2.564 21.625 -6.941 1 36.78 81 ALA A C 1
ATOM 660 O O . ALA A 1 81 ? -3.559 20.891 -6.961 1 36.78 81 ALA A O 1
ATOM 661 N N . ALA A 1 82 ? -2.213 21.766 -8.195 1 35.06 82 ALA A N 1
ATOM 662 C CA . ALA A 1 82 ? -2.135 20.578 -9.047 1 35.06 82 ALA A CA 1
ATOM 663 C C . ALA A 1 82 ? -1.293 19.484 -8.391 1 35.06 82 ALA A C 1
ATOM 665 O O . ALA A 1 82 ? -0.105 19.688 -8.125 1 35.06 82 ALA A O 1
ATOM 666 N N . PHE A 1 83 ? -1.791 19 -7.277 1 39.81 83 PHE A N 1
ATOM 667 C CA . PHE A 1 83 ? -1.083 17.922 -6.605 1 39.81 83 PHE A CA 1
ATOM 668 C C . PHE A 1 83 ? -0.216 17.156 -7.594 1 39.81 83 PHE A C 1
ATOM 670 O O . PHE A 1 83 ? -0.051 15.938 -7.461 1 39.81 83 PHE A O 1
ATOM 677 N N . GLY A 1 84 ? 0.34 17.938 -8.641 1 38.47 84 GLY A N 1
ATOM 678 C CA . GLY A 1 84 ? 1.144 17.188 -9.602 1 38.47 84 GLY A CA 1
ATOM 679 C C . GLY A 1 84 ? 0.4 16.031 -10.227 1 38.47 84 GLY A C 1
ATOM 680 O O . GLY A 1 84 ? 0.723 14.867 -9.961 1 38.47 84 GLY A O 1
ATOM 681 N N . ASP A 1 85 ? -0.861 16.266 -10.461 1 42.84 85 ASP A N 1
ATOM 682 C CA . ASP A 1 85 ? -1.614 15.242 -11.172 1 42.84 85 ASP A CA 1
ATOM 683 C C . ASP A 1 85 ? -0.708 14.445 -12.109 1 42.84 85 ASP A C 1
ATOM 685 O O . ASP A 1 85 ? -0.224 14.977 -13.109 1 42.84 85 ASP A O 1
ATOM 689 N N . ILE A 1 86 ? 0.197 13.734 -11.617 1 38.75 86 ILE A N 1
ATOM 690 C CA . ILE A 1 86 ? 0.898 12.789 -12.469 1 38.75 86 ILE A CA 1
ATOM 691 C C . ILE A 1 86 ? -0.036 12.297 -13.57 1 38.75 86 ILE A C 1
ATOM 693 O O . ILE A 1 86 ? 0.385 11.57 -14.469 1 38.75 86 ILE A O 1
ATOM 697 N N . GLY A 1 87 ? -1.36 12.32 -13.344 1 38.5 87 GLY A N 1
ATOM 698 C CA . GLY A 1 87 ? -2.141 12.07 -14.547 1 38.5 87 GLY A CA 1
ATOM 699 C C . GLY A 1 87 ? -2.008 13.172 -15.578 1 38.5 87 GLY A C 1
ATOM 700 O O . GLY A 1 87 ? -2.68 13.141 -16.609 1 38.5 87 GLY A O 1
ATOM 701 N N . GLN A 1 88 ? -1.882 14.359 -15.086 1 41.44 88 GLN A N 1
ATOM 702 C CA . GLN A 1 88 ? -1.624 15.227 -16.234 1 41.44 88 GLN A CA 1
ATOM 703 C C . GLN A 1 88 ? -0.381 14.781 -17 1 41.44 88 GLN A C 1
ATOM 705 O O . GLN A 1 88 ? 0.499 14.125 -16.438 1 41.44 88 GLN A O 1
ATOM 710 N N . PRO A 1 89 ? -0.517 14.914 -18.312 1 38.78 89 PRO A N 1
ATOM 711 C CA . PRO A 1 89 ? 0.646 14.578 -19.141 1 38.78 89 PRO A CA 1
ATOM 712 C C . PRO A 1 89 ? 1.969 14.953 -18.469 1 38.78 89 PRO A C 1
ATOM 714 O O . PRO A 1 89 ? 2.086 16.031 -17.891 1 38.78 89 PRO A O 1
ATOM 717 N N . ALA A 1 90 ? 2.604 14.031 -17.906 1 43.22 90 ALA A N 1
ATOM 718 C CA . ALA A 1 90 ? 3.957 14.219 -17.391 1 43.22 90 ALA A CA 1
ATOM 719 C C . ALA A 1 90 ? 4.586 15.492 -17.969 1 43.22 90 ALA A C 1
ATOM 721 O O . ALA A 1 90 ? 4.613 15.688 -19.188 1 43.22 90 ALA A O 1
ATOM 722 N N . ASP A 1 91 ? 4.527 16.547 -17.281 1 50.09 91 ASP A N 1
ATOM 723 C CA . ASP A 1 91 ? 5.566 17.469 -17.734 1 50.09 91 ASP A CA 1
ATOM 724 C C . ASP A 1 91 ? 6.746 16.719 -18.344 1 50.09 91 ASP A C 1
ATOM 726 O O . ASP A 1 91 ? 6.965 15.539 -18.031 1 50.09 91 ASP A O 1
ATOM 730 N N . SER A 1 92 ? 7.219 17.141 -19.469 1 56 92 SER A N 1
ATOM 731 C CA . SER A 1 92 ? 8.383 16.625 -20.172 1 56 92 SER A CA 1
ATOM 732 C C . SER A 1 92 ? 9.383 15.992 -19.219 1 56 92 SER A C 1
ATOM 734 O O . SER A 1 92 ? 10.016 14.977 -19.547 1 56 92 SER A O 1
ATOM 736 N N . LYS A 1 93 ? 9.305 16.469 -17.984 1 58.91 93 LYS A N 1
ATOM 737 C CA . LYS A 1 93 ? 10.336 15.984 -17.062 1 58.91 93 LYS A CA 1
ATOM 738 C C . LYS A 1 93 ? 10 14.586 -16.547 1 58.91 93 LYS A C 1
ATOM 740 O O . LYS A 1 93 ? 10.898 13.781 -16.297 1 58.91 93 LYS A O 1
ATOM 745 N N . TRP A 1 94 ? 8.742 14.266 -16.594 1 61.22 94 TRP A N 1
ATOM 746 C CA . TRP A 1 94 ? 8.367 12.969 -16.047 1 61.22 94 TRP A CA 1
ATOM 747 C C . TRP A 1 94 ? 8.344 11.906 -17.141 1 61.22 94 TRP A C 1
ATOM 749 O O . TRP A 1 94 ? 8.453 10.711 -16.844 1 61.22 94 TRP A O 1
ATOM 759 N N . LYS A 1 95 ? 8.289 12.438 -18.344 1 62.94 95 LYS A N 1
ATOM 760 C CA . LYS A 1 95 ? 8.258 11.484 -19.453 1 62.94 95 LYS A CA 1
ATOM 761 C C . LYS A 1 95 ? 9.508 10.625 -19.469 1 62.94 95 LYS A C 1
ATOM 763 O O . LYS A 1 95 ? 9.43 9.406 -19.641 1 62.94 95 LYS A O 1
ATOM 768 N N . ALA A 1 96 ? 10.664 11.281 -19.359 1 63.53 96 ALA A N 1
ATOM 769 C CA . ALA A 1 96 ? 11.922 10.539 -19.375 1 63.53 96 ALA A CA 1
ATOM 770 C C . ALA A 1 96 ? 11.992 9.562 -18.188 1 63.53 96 ALA A C 1
ATOM 772 O O . ALA A 1 96 ? 12.43 8.422 -18.344 1 63.53 96 ALA A O 1
ATOM 773 N N . ILE A 1 97 ? 11.461 9.961 -17.062 1 65.5 97 ILE A N 1
ATOM 774 C CA . ILE A 1 97 ? 11.531 9.172 -15.844 1 65.5 97 ILE A CA 1
ATOM 775 C C . ILE A 1 97 ? 10.602 7.965 -15.953 1 65.5 97 ILE A C 1
ATOM 777 O O . ILE A 1 97 ? 10.953 6.863 -15.523 1 65.5 97 ILE A O 1
ATOM 781 N N . LEU A 1 98 ? 9.531 8.141 -16.672 1 64.81 98 LEU A N 1
ATOM 782 C CA . LEU A 1 98 ? 8.508 7.098 -16.703 1 64.81 98 LEU A CA 1
ATOM 783 C C . LEU A 1 98 ? 8.766 6.125 -17.859 1 64.81 98 LEU A C 1
ATOM 785 O O . LEU A 1 98 ? 8.203 5.027 -17.875 1 64.81 98 LEU A O 1
ATOM 789 N N . SER A 1 99 ? 9.695 6.504 -18.766 1 69.94 99 SER A N 1
ATOM 790 C CA . SER A 1 99 ? 9.953 5.676 -19.938 1 69.94 99 SER A CA 1
ATOM 791 C C . SER A 1 99 ? 11.008 4.617 -19.641 1 69.94 99 SER A C 1
ATOM 793 O O . SER A 1 99 ? 11.188 3.674 -20.422 1 69.94 99 SER A O 1
ATOM 795 N N . VAL A 1 100 ? 11.625 4.688 -18.547 1 74.69 100 VAL A N 1
ATOM 796 C CA . VAL A 1 100 ? 12.695 3.775 -18.188 1 74.69 100 VAL A CA 1
ATOM 797 C C . VAL A 1 100 ? 12.109 2.465 -17.672 1 74.69 100 VAL A C 1
ATOM 799 O O . VAL A 1 100 ? 11.148 2.467 -16.906 1 74.69 100 VAL A O 1
ATOM 802 N N . ASN A 1 101 ? 12.711 1.337 -18.172 1 87.31 101 ASN A N 1
ATOM 803 C CA . ASN A 1 101 ? 12.398 0.064 -17.516 1 87.31 101 ASN A CA 1
ATOM 804 C C . ASN A 1 101 ? 13.07 -0.051 -16.156 1 87.31 101 ASN A C 1
ATOM 806 O O . ASN A 1 101 ? 14.219 -0.48 -16.062 1 87.31 101 ASN A O 1
ATOM 810 N N . THR A 1 102 ? 12.359 0.219 -15.148 1 89.94 102 THR A N 1
ATOM 811 C CA . THR A 1 102 ? 12.93 0.318 -13.805 1 89.94 102 THR A CA 1
ATOM 812 C C . THR A 1 102 ? 12.922 -1.042 -13.117 1 89.94 102 THR A C 1
ATOM 814 O O . THR A 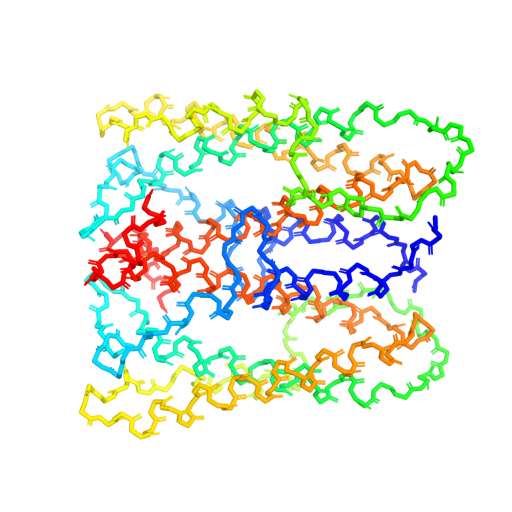1 102 ? 13.562 -1.217 -12.07 1 89.94 102 THR A O 1
ATOM 817 N N . PHE A 1 103 ? 12.273 -1.935 -13.664 1 91.31 103 PHE A N 1
ATOM 818 C CA . PHE A 1 103 ? 12.219 -3.262 -13.062 1 91.31 103 PHE A CA 1
ATOM 819 C C . PHE A 1 103 ? 13.461 -4.07 -13.422 1 91.31 103 PHE A C 1
ATOM 821 O O . PHE A 1 103 ? 14 -4.793 -12.586 1 91.31 103 PHE A O 1
ATOM 828 N N . GLY A 1 104 ? 13.945 -3.93 -14.742 1 91.75 104 GLY A N 1
ATOM 829 C CA . GLY A 1 104 ? 15.117 -4.637 -15.219 1 91.75 104 GLY A CA 1
ATOM 830 C C . GLY A 1 104 ? 14.883 -6.125 -15.406 1 91.75 104 GLY A C 1
ATOM 831 O O . GLY A 1 104 ? 13.773 -6.547 -15.727 1 91.75 104 GLY A O 1
ATOM 832 N N . ASP A 1 105 ? 15.984 -6.934 -15.266 1 92.69 105 ASP A N 1
ATOM 833 C CA . ASP A 1 105 ? 15.922 -8.383 -15.461 1 92.69 105 ASP A CA 1
ATOM 834 C C . ASP A 1 105 ? 15.367 -9.078 -14.227 1 92.69 105 ASP A C 1
ATOM 836 O O . ASP A 1 105 ? 15.375 -8.516 -13.133 1 92.69 105 ASP A O 1
ATOM 840 N N . ALA A 1 106 ? 14.938 -10.305 -14.398 1 94.94 106 ALA A N 1
ATOM 841 C CA . ALA A 1 106 ? 14.25 -11.078 -13.367 1 94.94 106 ALA A CA 1
ATOM 842 C C . ALA A 1 106 ? 15.203 -11.43 -12.227 1 94.94 106 ALA A C 1
ATOM 844 O O . ALA A 1 106 ? 14.766 -11.891 -11.164 1 94.94 106 ALA A O 1
ATOM 845 N N . GLY A 1 107 ? 16.438 -11.133 -12.305 1 96.62 107 GLY A N 1
ATOM 846 C CA . GLY A 1 107 ? 17.438 -11.539 -11.328 1 96.62 107 GLY A CA 1
ATOM 847 C C . GLY A 1 107 ? 18.188 -12.797 -11.734 1 96.62 107 GLY A C 1
ATOM 848 O O . GLY A 1 107 ? 17.938 -13.359 -12.805 1 96.62 107 GLY A O 1
ATOM 849 N N . ASP A 1 108 ? 19.203 -13.18 -10.969 1 97.88 108 ASP A N 1
ATOM 850 C CA . ASP A 1 108 ? 20.016 -14.375 -11.164 1 97.88 108 ASP A CA 1
ATOM 851 C C . ASP A 1 108 ? 20.078 -15.211 -9.891 1 97.88 108 ASP A C 1
ATOM 853 O O . ASP A 1 108 ? 20.703 -14.82 -8.898 1 97.88 108 ASP A O 1
ATOM 857 N N . PRO A 1 109 ? 19.422 -16.391 -9.961 1 97.75 109 PRO A N 1
ATOM 858 C CA . PRO A 1 109 ? 19.344 -17.234 -8.758 1 97.75 109 PRO A CA 1
ATOM 859 C C . PRO A 1 109 ? 20.734 -17.594 -8.219 1 97.75 109 PRO A C 1
ATOM 861 O O . PRO A 1 109 ? 20.875 -17.859 -7.016 1 97.75 109 PRO A O 1
ATOM 864 N N . ALA A 1 110 ? 21.734 -17.547 -9.008 1 98.06 110 ALA A N 1
ATOM 865 C CA . ALA A 1 110 ? 23.062 -18 -8.609 1 98.06 110 ALA A CA 1
ATOM 866 C C . ALA A 1 110 ? 23.938 -16.828 -8.141 1 98.06 110 ALA A C 1
ATOM 868 O O . ALA A 1 110 ? 25.016 -17.031 -7.586 1 98.06 110 ALA A O 1
ATOM 869 N N . ASP A 1 111 ? 23.5 -15.625 -8.336 1 98.25 111 ASP A N 1
ATOM 870 C CA . ASP A 1 111 ? 24.344 -14.461 -8.07 1 98.25 111 ASP A CA 1
ATOM 871 C C . ASP A 1 111 ? 23.984 -13.82 -6.73 1 98.25 111 ASP A C 1
ATOM 873 O O . ASP A 1 111 ? 23.484 -12.695 -6.684 1 98.25 111 ASP A O 1
ATOM 877 N N . SER A 1 112 ? 24.391 -14.43 -5.672 1 98.25 112 SER A N 1
ATOM 878 C CA . SER A 1 112 ? 24.109 -13.961 -4.32 1 98.25 112 SER A CA 1
ATOM 879 C C . SER A 1 112 ? 24.797 -12.633 -4.035 1 98.25 112 SER A C 1
ATOM 881 O O . SER A 1 112 ? 24.281 -11.805 -3.287 1 98.25 112 SER A O 1
ATOM 883 N N . GLU A 1 113 ? 25.891 -12.43 -4.602 1 98.5 113 GLU A N 1
ATOM 884 C CA . GLU A 1 113 ? 26.625 -11.188 -4.375 1 98.5 113 GLU A CA 1
ATOM 885 C C . GLU A 1 113 ? 25.891 -9.992 -4.973 1 98.5 113 GLU A C 1
ATOM 887 O O . GLU A 1 113 ? 25.797 -8.938 -4.34 1 98.5 113 GLU A O 1
ATOM 892 N N . LYS A 1 114 ? 25.406 -10.156 -6.156 1 98.44 114 LYS A N 1
ATOM 893 C CA . LYS A 1 114 ? 24.656 -9.078 -6.781 1 98.44 114 LYS A CA 1
ATOM 894 C C . LYS A 1 114 ? 23.375 -8.773 -6.004 1 98.44 114 LYS A C 1
ATOM 896 O O . LYS A 1 114 ? 23 -7.609 -5.863 1 98.44 114 LYS A O 1
ATOM 901 N N . TRP A 1 115 ? 22.703 -9.781 -5.508 1 98.56 115 TRP A N 1
ATOM 902 C CA . TRP A 1 115 ? 21.5 -9.578 -4.715 1 98.56 115 TRP A CA 1
ATOM 903 C C . TRP A 1 115 ? 21.812 -8.836 -3.422 1 98.56 115 TRP A C 1
ATOM 905 O O . TRP A 1 115 ? 21.094 -7.918 -3.033 1 98.56 115 TRP A O 1
ATOM 915 N N . LYS A 1 116 ? 22.891 -9.211 -2.83 1 98.5 116 LYS A N 1
ATOM 916 C CA . LYS A 1 116 ? 23.312 -8.516 -1.621 1 98.5 116 LYS A CA 1
ATOM 917 C C . LYS A 1 116 ? 23.578 -7.039 -1.902 1 98.5 116 LYS A C 1
ATOM 919 O O . LYS A 1 116 ? 23.281 -6.18 -1.071 1 98.5 116 LYS A O 1
ATOM 924 N N . ALA A 1 117 ? 24.141 -6.77 -3.031 1 98.62 117 ALA A N 1
ATOM 925 C CA . ALA A 1 117 ? 24.406 -5.387 -3.416 1 98.62 117 ALA A CA 1
ATOM 926 C C . ALA A 1 117 ? 23.109 -4.613 -3.615 1 98.62 117 ALA A C 1
ATOM 928 O O . ALA A 1 117 ? 23.016 -3.445 -3.23 1 98.62 117 ALA A O 1
ATOM 929 N N . VAL A 1 118 ? 22.109 -5.266 -4.242 1 98.38 118 VAL A N 1
ATOM 930 C CA . VAL A 1 118 ? 20.797 -4.648 -4.441 1 98.38 118 VAL A CA 1
ATOM 931 C C . VAL A 1 118 ? 20.172 -4.332 -3.088 1 98.38 118 VAL A C 1
ATOM 933 O O . VAL A 1 118 ? 19.656 -3.23 -2.881 1 98.38 118 VAL A O 1
ATOM 936 N N . LEU A 1 119 ? 20.234 -5.238 -2.164 1 98.69 119 LEU A N 1
ATOM 937 C CA . LEU A 1 119 ? 19.688 -5.035 -0.828 1 98.69 119 LEU A CA 1
ATOM 938 C C . LEU A 1 119 ? 20.422 -3.92 -0.099 1 98.69 119 LEU A C 1
ATOM 940 O O . LEU A 1 119 ? 19.812 -3.109 0.596 1 98.69 119 LEU A O 1
ATOM 944 N N . ALA A 1 120 ? 21.75 -3.922 -0.222 1 98.69 120 ALA A N 1
ATOM 945 C CA . ALA A 1 120 ? 22.547 -2.863 0.397 1 98.69 120 ALA A CA 1
ATOM 946 C C . ALA A 1 120 ? 22.156 -1.493 -0.148 1 98.69 120 ALA A C 1
ATOM 948 O O . ALA A 1 120 ? 22.078 -0.519 0.604 1 98.69 120 ALA A O 1
ATOM 949 N N . GLU A 1 121 ? 21.953 -1.442 -1.431 1 98.62 121 GLU A N 1
ATOM 950 C CA . GLU A 1 121 ? 21.484 -0.204 -2.055 1 98.62 121 GLU A CA 1
ATOM 951 C C . GLU A 1 121 ? 20.141 0.224 -1.503 1 98.62 121 GLU A C 1
ATOM 953 O O . GLU A 1 121 ? 19.922 1.404 -1.218 1 98.62 121 GLU A O 1
ATOM 958 N N . THR A 1 122 ? 19.203 -0.707 -1.351 1 98.75 122 THR A N 1
ATOM 959 C CA . THR A 1 122 ? 17.891 -0.431 -0.765 1 98.75 122 THR A CA 1
ATOM 960 C C . THR A 1 122 ? 18.047 0.201 0.616 1 98.75 122 THR A C 1
ATOM 962 O O . THR A 1 122 ? 17.438 1.239 0.896 1 98.75 122 THR A O 1
ATOM 965 N N . HIS A 1 123 ? 18.875 -0.397 1.423 1 98.69 123 HIS A N 1
ATOM 966 C CA . HIS A 1 123 ? 19.094 0.098 2.779 1 98.69 123 HIS A CA 1
ATOM 967 C C . HIS A 1 123 ? 19.703 1.497 2.768 1 98.69 123 HIS A C 1
ATOM 969 O O . HIS A 1 123 ? 19.281 2.365 3.539 1 98.69 123 HIS A O 1
ATOM 975 N N . LEU A 1 124 ? 20.656 1.67 1.916 1 98.62 124 LEU A N 1
ATOM 976 C CA . LEU A 1 124 ? 21.312 2.969 1.824 1 98.62 124 LEU A CA 1
ATOM 977 C C . LEU A 1 124 ? 20.328 4.051 1.398 1 98.62 124 LEU A C 1
ATOM 979 O O . LEU A 1 124 ? 20.281 5.125 2.002 1 98.62 124 LEU A O 1
ATOM 983 N N . ILE A 1 125 ? 19.547 3.783 0.385 1 98.5 125 ILE A N 1
ATOM 984 C CA . ILE A 1 125 ? 18.578 4.742 -0.128 1 98.5 125 ILE A CA 1
ATOM 985 C C . ILE A 1 125 ? 17.547 5.074 0.957 1 98.5 125 ILE A C 1
ATOM 987 O O . ILE A 1 125 ? 17.266 6.246 1.213 1 98.5 125 ILE A O 1
ATOM 991 N N . CYS A 1 126 ? 17.016 4.035 1.628 1 98.25 126 CYS A N 1
ATOM 992 C CA . CYS A 1 126 ? 15.953 4.242 2.615 1 98.25 126 CYS A CA 1
ATOM 993 C C . CYS A 1 126 ? 16.484 4.973 3.84 1 98.25 126 CYS A C 1
ATOM 995 O O . CYS A 1 126 ? 15.805 5.828 4.406 1 98.25 126 CYS A O 1
ATOM 997 N N . LYS A 1 127 ? 17.703 4.664 4.246 1 98 127 LYS A N 1
ATOM 998 C CA . LYS A 1 127 ? 18.344 5.395 5.344 1 98 127 LYS A CA 1
ATOM 999 C C . LYS A 1 127 ? 18.547 6.859 4.98 1 98 127 LYS A C 1
ATOM 1001 O O . LYS A 1 127 ? 18.281 7.75 5.785 1 98 127 LYS A O 1
ATOM 1006 N N . SER A 1 128 ? 19.047 7.113 3.787 1 98.06 128 SER A N 1
ATOM 1007 C CA . SER A 1 128 ? 19.281 8.477 3.311 1 98.06 128 SER A CA 1
ATOM 1008 C C . SER A 1 128 ? 17.969 9.242 3.178 1 98.06 128 SER A C 1
ATOM 1010 O O . SER A 1 128 ? 17.906 10.43 3.502 1 98.06 128 SER A O 1
ATOM 1012 N N . LEU A 1 129 ? 16.984 8.547 2.723 1 97.94 129 LEU A N 1
ATOM 1013 C CA . LEU A 1 129 ? 15.688 9.172 2.561 1 97.94 129 LEU A CA 1
ATOM 1014 C C . LEU A 1 129 ? 15.102 9.562 3.912 1 97.94 129 LEU A C 1
ATOM 1016 O O . LEU A 1 129 ? 14.539 10.656 4.062 1 97.94 129 LEU A O 1
ATOM 1020 N N . ARG A 1 130 ? 15.211 8.664 4.867 1 97.75 130 ARG A N 1
ATOM 1021 C CA . ARG A 1 130 ? 14.758 9 6.215 1 97.75 130 ARG A CA 1
ATOM 1022 C C . ARG A 1 130 ? 15.445 10.266 6.727 1 97.75 130 ARG A C 1
ATOM 1024 O O . ARG A 1 130 ? 14.789 11.156 7.273 1 97.75 130 ARG A O 1
ATOM 1031 N N . THR A 1 131 ? 16.734 10.344 6.555 1 97.25 131 THR A N 1
ATOM 1032 C CA . THR A 1 131 ? 17.5 11.508 6.98 1 97.25 131 THR A CA 1
ATOM 1033 C C . THR A 1 131 ? 17.047 12.766 6.25 1 97.25 131 THR A C 1
ATOM 1035 O O . THR A 1 131 ? 16.875 13.82 6.863 1 97.25 131 THR A O 1
ATOM 1038 N N . SER A 1 132 ? 16.844 12.633 4.98 1 96.56 132 SER A N 1
ATOM 1039 C CA . SER A 1 132 ? 16.406 13.766 4.168 1 96.56 132 SER A CA 1
ATOM 1040 C C . SER A 1 132 ? 15.023 14.25 4.605 1 96.56 132 SER A C 1
ATOM 1042 O O . SER A 1 132 ? 14.82 15.453 4.801 1 96.56 132 SER A O 1
ATOM 1044 N N . LEU A 1 133 ? 14.062 13.352 4.828 1 96.25 133 LEU A N 1
ATOM 1045 C CA . LEU A 1 133 ? 12.703 13.688 5.242 1 96.25 133 LEU A CA 1
ATOM 1046 C C . LEU A 1 133 ? 12.703 14.383 6.602 1 96.25 133 LEU A C 1
ATOM 1048 O O . LEU A 1 133 ? 11.875 15.258 6.859 1 96.25 133 LEU A O 1
ATOM 1052 N N . ALA A 1 134 ? 13.633 14.016 7.43 1 95 134 ALA A N 1
ATOM 1053 C CA . ALA A 1 134 ? 13.75 14.617 8.758 1 95 134 ALA A CA 1
ATOM 1054 C C . ALA A 1 134 ? 14.156 16.078 8.664 1 95 134 ALA A C 1
ATOM 1056 O O . ALA A 1 134 ? 13.883 16.875 9.57 1 95 134 ALA A O 1
ATOM 1057 N N . GLN A 1 135 ? 14.727 16.453 7.531 1 93.94 135 GLN A N 1
ATOM 1058 C CA . GLN A 1 135 ? 15.273 17.797 7.391 1 93.94 135 GLN A CA 1
ATOM 1059 C C . GLN A 1 135 ? 14.312 18.703 6.629 1 93.94 135 GLN A C 1
ATOM 1061 O O . GLN A 1 135 ? 14.469 19.922 6.629 1 93.94 135 GLN A O 1
ATOM 1066 N N . VAL A 1 136 ? 13.359 18.125 5.961 1 92.5 136 VAL A N 1
ATOM 1067 C CA . VAL A 1 136 ? 12.391 18.922 5.211 1 92.5 136 VAL A CA 1
ATOM 1068 C C . VAL A 1 136 ? 11.367 19.516 6.164 1 92.5 136 VAL A C 1
ATOM 1070 O O . VAL A 1 136 ? 10.812 18.828 7.016 1 92.5 136 VAL A O 1
ATOM 1073 N N . ASN A 1 137 ? 11.164 20.844 6.066 1 89.88 137 ASN A N 1
ATOM 1074 C CA . ASN A 1 137 ? 1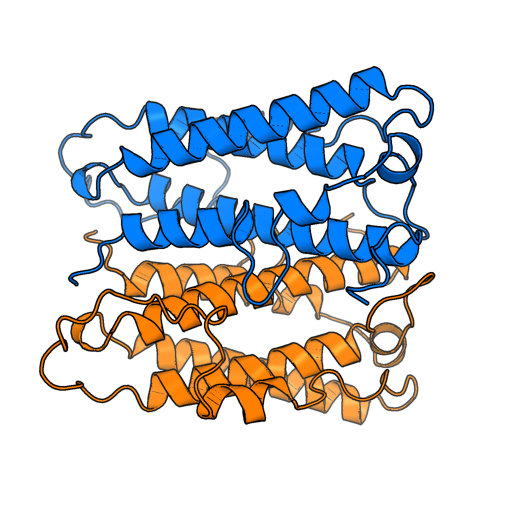0.164 21.531 6.875 1 89.88 137 ASN A CA 1
ATOM 1075 C C . ASN A 1 137 ? 8.953 21.922 6.043 1 89.88 137 ASN A C 1
ATOM 1077 O O . ASN A 1 137 ? 9.055 22.094 4.828 1 89.88 137 ASN A O 1
ATOM 1081 N N . ASP A 1 138 ? 7.859 22.094 6.77 1 88.62 138 ASP A N 1
ATOM 1082 C CA . ASP A 1 138 ? 6.598 22.406 6.102 1 88.62 138 ASP A CA 1
ATOM 1083 C C . ASP A 1 138 ? 6.734 23.641 5.207 1 88.62 138 ASP A C 1
ATOM 1085 O O . ASP A 1 138 ? 6.07 23.734 4.172 1 88.62 138 ASP A O 1
ATOM 1089 N N . SER A 1 139 ? 7.551 24.562 5.625 1 87 139 SER A N 1
ATOM 1090 C CA . SER A 1 139 ? 7.734 25.797 4.883 1 87 139 SER A CA 1
ATOM 1091 C C . SER A 1 139 ? 8.359 25.547 3.516 1 87 139 SER A C 1
ATOM 1093 O O . SER A 1 139 ? 8.305 26.406 2.631 1 87 139 SER A O 1
ATOM 1095 N N . GLN A 1 140 ? 8.945 24.406 3.32 1 85.06 140 GLN A N 1
ATOM 1096 C CA . GLN A 1 140 ? 9.617 24.062 2.07 1 85.06 140 GLN A CA 1
ATOM 1097 C C . GLN A 1 140 ? 8.695 23.266 1.15 1 85.06 140 GLN A C 1
ATOM 1099 O O . GLN A 1 140 ? 9.062 22.953 0.015 1 85.06 140 GLN A O 1
ATOM 1104 N N . LEU A 1 141 ? 7.574 22.938 1.672 1 84 141 LEU A N 1
ATOM 1105 C CA . LEU A 1 141 ? 6.664 22.078 0.931 1 84 141 LEU A CA 1
ATOM 1106 C C . LEU A 1 141 ? 5.836 22.875 -0.065 1 84 141 LEU A C 1
ATOM 1108 O O . LEU A 1 141 ? 5.363 23.969 0.254 1 84 141 LEU A O 1
ATOM 1112 N N . ASP A 1 142 ? 5.797 22.391 -1.219 1 82.56 142 ASP A N 1
ATOM 1113 C CA . ASP A 1 142 ? 4.773 22.828 -2.166 1 82.56 142 ASP A CA 1
ATOM 1114 C C . ASP A 1 142 ? 3.869 21.672 -2.568 1 82.56 142 ASP A C 1
ATOM 1116 O O . ASP A 1 142 ? 4.094 20.531 -2.154 1 82.56 142 ASP A O 1
ATOM 1120 N N . ASP A 1 143 ? 2.896 21.969 -3.338 1 81.94 143 ASP A N 1
ATOM 1121 C CA . ASP A 1 143 ? 1.879 20.969 -3.682 1 81.94 143 ASP A CA 1
ATOM 1122 C C . ASP A 1 143 ? 2.488 19.812 -4.457 1 81.94 143 ASP A C 1
ATOM 1124 O O . ASP A 1 143 ? 2.061 18.656 -4.305 1 81.94 143 ASP A O 1
ATOM 1128 N N . GLU A 1 144 ? 3.447 20.141 -5.203 1 83 144 GLU A N 1
ATOM 1129 C CA . GLU A 1 144 ? 4.062 19.109 -6.031 1 83 144 GLU A CA 1
ATOM 1130 C C . GLU A 1 144 ? 4.832 18.094 -5.184 1 83 144 GLU A C 1
ATOM 1132 O O . GLU A 1 144 ? 4.656 16.891 -5.336 1 83 144 GLU A O 1
ATOM 1137 N N . LEU A 1 145 ? 5.637 18.609 -4.34 1 87.5 145 LEU A N 1
ATOM 1138 C CA . LEU A 1 145 ? 6.43 17.719 -3.494 1 87.5 145 LEU A CA 1
ATOM 1139 C C . LEU A 1 145 ? 5.535 16.906 -2.564 1 87.5 145 LEU A C 1
ATOM 1141 O O . LEU A 1 145 ? 5.797 15.727 -2.314 1 87.5 145 LEU A O 1
ATOM 1145 N N . VAL A 1 146 ? 4.48 17.516 -2.107 1 90.06 146 VAL A N 1
ATOM 1146 C CA . VAL A 1 146 ? 3.516 16.828 -1.261 1 90.06 146 VAL A CA 1
ATOM 1147 C C . VAL A 1 146 ? 2.881 15.672 -2.035 1 90.06 146 VAL A C 1
ATOM 1149 O O . VAL A 1 146 ? 2.797 14.555 -1.531 1 90.06 146 VAL A O 1
ATOM 1152 N N . GLY A 1 147 ? 2.457 15.992 -3.232 1 89.38 147 GLY A N 1
ATOM 1153 C CA . GLY A 1 147 ? 1.875 14.961 -4.078 1 89.38 147 GLY A CA 1
ATOM 1154 C C . GLY A 1 147 ? 2.83 13.82 -4.371 1 89.38 147 GLY A C 1
ATOM 1155 O O . GLY A 1 147 ? 2.439 12.648 -4.328 1 89.38 147 GLY A O 1
ATOM 1156 N N . VAL A 1 148 ? 4.062 14.133 -4.633 1 89 148 VAL A N 1
ATOM 1157 C CA . VAL A 1 148 ? 5.07 13.125 -4.961 1 89 148 VAL A CA 1
ATOM 1158 C C . VAL A 1 148 ? 5.336 12.25 -3.74 1 89 148 VAL A C 1
ATOM 1160 O O . VAL A 1 148 ? 5.422 11.023 -3.859 1 89 148 VAL A O 1
ATOM 1163 N N . MET A 1 149 ? 5.43 12.828 -2.59 1 93.31 149 MET A N 1
ATOM 1164 C CA . MET A 1 149 ? 5.684 12.055 -1.375 1 93.31 149 MET A CA 1
ATOM 1165 C C . MET A 1 149 ? 4.527 11.109 -1.082 1 93.31 149 MET A C 1
ATOM 1167 O O . MET A 1 149 ? 4.742 9.93 -0.791 1 93.31 149 MET A O 1
ATOM 1171 N N . ALA A 1 150 ? 3.326 11.633 -1.214 1 94.44 150 ALA A N 1
ATOM 1172 C CA . ALA A 1 150 ? 2.15 10.797 -0.981 1 94.44 150 ALA A CA 1
ATOM 1173 C C . ALA A 1 150 ? 2.117 9.617 -1.946 1 94.44 150 ALA A C 1
ATOM 1175 O O . ALA A 1 150 ? 1.952 8.469 -1.526 1 94.44 150 ALA A O 1
ATOM 1176 N N . ARG A 1 151 ? 2.371 9.875 -3.166 1 93.69 151 ARG A N 1
ATOM 1177 C CA . ARG A 1 151 ? 2.33 8.844 -4.195 1 93.69 151 ARG A CA 1
ATOM 1178 C C . ARG A 1 151 ? 3.439 7.816 -3.988 1 93.69 151 ARG A C 1
ATOM 1180 O O . ARG A 1 151 ? 3.209 6.613 -4.113 1 93.69 151 ARG A O 1
ATOM 1187 N N . GLN A 1 152 ? 4.578 8.336 -3.672 1 94.56 152 GLN A N 1
ATOM 1188 C CA . GLN A 1 152 ? 5.719 7.438 -3.551 1 94.56 152 GLN A CA 1
ATOM 1189 C C . GLN A 1 152 ? 5.562 6.508 -2.354 1 94.56 152 GLN A C 1
ATOM 1191 O O . GLN A 1 152 ? 5.844 5.309 -2.447 1 94.56 152 GLN A O 1
ATOM 1196 N N . ILE A 1 153 ? 5.137 7.039 -1.264 1 97.5 153 ILE A N 1
ATOM 1197 C CA . ILE A 1 153 ? 4.984 6.223 -0.065 1 97.5 153 ILE A CA 1
ATOM 1198 C C . ILE A 1 153 ? 3.912 5.156 -0.299 1 97.5 153 ILE A C 1
ATOM 1200 O O . ILE A 1 153 ? 4.117 3.982 0.014 1 97.5 153 ILE A O 1
ATOM 1204 N N . LEU A 1 154 ? 2.795 5.551 -0.877 1 97.94 154 LEU A N 1
ATOM 1205 C CA . LEU A 1 154 ? 1.747 4.586 -1.191 1 97.94 154 LEU A CA 1
ATOM 1206 C C . LEU A 1 154 ? 2.244 3.555 -2.199 1 97.94 154 LEU A C 1
ATOM 1208 O O . LEU A 1 154 ? 1.946 2.363 -2.072 1 97.94 154 LEU A O 1
ATOM 1212 N N . HIS A 1 155 ? 3.01 3.98 -3.162 1 97 155 HIS A N 1
ATOM 1213 C CA . HIS A 1 155 ? 3.59 3.107 -4.176 1 97 155 HIS A CA 1
ATOM 1214 C C . HIS A 1 155 ? 4.508 2.062 -3.547 1 97 155 HIS A C 1
ATOM 1216 O O . HIS A 1 155 ? 4.461 0.887 -3.918 1 97 155 HIS A O 1
ATOM 1222 N N . ASN A 1 156 ? 5.316 2.514 -2.633 1 98.25 156 ASN A N 1
ATOM 1223 C CA . ASN A 1 156 ? 6.148 1.564 -1.899 1 98.25 156 ASN A CA 1
ATOM 1224 C C . ASN A 1 156 ? 5.305 0.477 -1.24 1 98.25 156 ASN A C 1
ATOM 1226 O O . ASN A 1 156 ? 5.59 -0.712 -1.389 1 98.25 156 ASN A O 1
ATOM 1230 N N . VAL A 1 157 ? 4.293 0.891 -0.556 1 98.56 157 VAL A N 1
ATOM 1231 C CA . VAL A 1 157 ? 3.475 -0.029 0.225 1 98.56 157 VAL A CA 1
ATOM 1232 C C . VAL A 1 157 ? 2.734 -0.984 -0.71 1 98.56 157 VAL A C 1
ATOM 1234 O O . VAL A 1 157 ? 2.607 -2.176 -0.416 1 98.56 157 VAL A O 1
ATOM 1237 N N . TYR A 1 158 ? 2.332 -0.434 -1.822 1 98.25 158 TYR A N 1
ATOM 1238 C CA . TYR A 1 158 ? 1.703 -1.225 -2.875 1 98.25 158 TYR A CA 1
ATOM 1239 C C . TYR A 1 158 ? 2.596 -2.389 -3.287 1 98.25 158 TYR A C 1
ATOM 1241 O O . TYR A 1 158 ? 2.154 -3.541 -3.309 1 98.25 158 TYR A O 1
ATOM 1249 N N . HIS A 1 159 ? 3.785 -2.162 -3.555 1 98.44 159 HIS A N 1
ATOM 1250 C CA . HIS A 1 159 ? 4.715 -3.189 -4.004 1 98.44 159 HIS A CA 1
ATOM 1251 C C . HIS A 1 159 ? 5.18 -4.062 -2.844 1 98.44 159 HIS A C 1
ATOM 1253 O O . HIS A 1 159 ? 5.473 -5.246 -3.027 1 98.44 159 HIS A O 1
ATOM 1259 N N . ILE A 1 160 ? 5.223 -3.521 -1.634 1 98.62 160 ILE A N 1
ATOM 1260 C CA . ILE A 1 160 ? 5.52 -4.352 -0.471 1 98.62 160 ILE A CA 1
ATOM 1261 C C . ILE A 1 160 ? 4.469 -5.449 -0.338 1 98.62 160 ILE A C 1
ATOM 1263 O O . ILE A 1 160 ? 4.801 -6.609 -0.077 1 98.62 160 ILE A O 1
ATOM 1267 N N . GLY A 1 161 ? 3.186 -5.082 -0.54 1 98 161 GLY A N 1
ATOM 1268 C CA . GLY A 1 161 ? 2.141 -6.094 -0.538 1 98 161 GLY A CA 1
ATOM 1269 C C . GLY A 1 161 ? 2.381 -7.203 -1.544 1 98 161 GLY A C 1
ATOM 1270 O O . GLY A 1 161 ? 2.133 -8.375 -1.254 1 98 161 GLY A O 1
ATOM 1271 N N . GLN A 1 162 ? 2.904 -6.852 -2.678 1 97.81 162 GLN A N 1
ATOM 1272 C CA . GLN A 1 162 ? 3.195 -7.84 -3.709 1 97.81 162 GLN A CA 1
ATOM 1273 C C . GLN A 1 162 ? 4.363 -8.734 -3.301 1 97.81 162 GLN A C 1
ATOM 1275 O O . GLN A 1 162 ? 4.309 -9.953 -3.477 1 97.81 162 GLN A O 1
ATOM 1280 N N . ILE A 1 163 ? 5.355 -8.125 -2.713 1 98.19 163 ILE A N 1
ATOM 1281 C CA . ILE A 1 163 ? 6.531 -8.867 -2.273 1 98.19 163 ILE A CA 1
ATOM 1282 C C . ILE A 1 163 ? 6.125 -9.898 -1.222 1 98.19 163 ILE A C 1
ATOM 1284 O O . ILE A 1 163 ? 6.512 -11.07 -1.306 1 98.19 163 ILE A O 1
ATOM 1288 N N . VAL A 1 164 ? 5.316 -9.492 -0.28 1 96.94 164 VAL A N 1
ATOM 1289 C CA . VAL A 1 164 ? 4.902 -10.375 0.808 1 96.94 164 VAL A CA 1
ATOM 1290 C C . VAL A 1 164 ? 4.078 -11.531 0.25 1 96.94 164 VAL A C 1
ATOM 1292 O O . VAL A 1 164 ? 4.262 -12.68 0.646 1 96.94 164 VAL A O 1
ATOM 1295 N N . LEU A 1 165 ? 3.195 -11.266 -0.677 1 96.56 165 LEU A N 1
ATOM 1296 C CA . LEU A 1 165 ? 2.4 -12.336 -1.279 1 96.56 165 LEU A CA 1
ATOM 1297 C C . LEU A 1 165 ? 3.291 -13.328 -2.016 1 96.56 165 LEU A C 1
ATOM 1299 O O . LEU A 1 165 ? 3.105 -14.539 -1.896 1 96.56 165 LEU A O 1
ATOM 1303 N N . ILE A 1 166 ? 4.23 -12.836 -2.764 1 97.19 166 ILE A N 1
ATOM 1304 C CA . ILE A 1 166 ? 5.137 -13.703 -3.514 1 97.19 166 ILE A CA 1
ATOM 1305 C C . ILE A 1 166 ? 5.914 -14.594 -2.551 1 97.19 166 ILE A C 1
ATOM 1307 O O . ILE A 1 166 ? 6.098 -15.789 -2.809 1 97.19 166 ILE A O 1
ATOM 1311 N N . ARG A 1 167 ? 6.363 -14.016 -1.479 1 96.44 167 ARG A N 1
ATOM 1312 C CA . ARG A 1 167 ? 7.105 -14.805 -0.498 1 96.44 167 ARG A CA 1
ATOM 1313 C C . ARG A 1 167 ? 6.242 -15.922 0.075 1 96.44 167 ARG A C 1
ATOM 1315 O O . ARG A 1 167 ? 6.727 -17.031 0.312 1 96.44 167 ARG A O 1
ATOM 1322 N N . LYS A 1 168 ? 5.027 -15.656 0.321 1 93.88 168 LYS A N 1
ATOM 1323 C CA . LYS A 1 168 ? 4.105 -16.688 0.776 1 93.88 168 LYS A CA 1
ATOM 1324 C C . LYS A 1 168 ? 3.957 -17.797 -0.271 1 93.88 168 LYS A C 1
ATOM 1326 O O . LYS A 1 168 ? 3.988 -18.984 0.059 1 93.88 168 LYS A O 1
ATOM 1331 N N . GLN A 1 169 ? 3.881 -17.406 -1.442 1 94.38 169 GLN A N 1
ATOM 1332 C CA . GLN A 1 169 ? 3.621 -18.328 -2.533 1 94.38 169 GLN A CA 1
ATOM 1333 C C . GLN A 1 169 ? 4.828 -19.234 -2.789 1 94.38 169 GLN A C 1
ATOM 1335 O O . GLN A 1 169 ? 4.676 -20.406 -3.139 1 94.38 169 GLN A O 1
ATOM 1340 N N . GLN A 1 170 ? 5.953 -18.734 -2.629 1 94.06 170 GLN A N 1
ATOM 1341 C CA . GLN A 1 170 ? 7.141 -19.516 -2.963 1 94.06 170 GLN A CA 1
ATOM 1342 C C . GLN A 1 170 ? 7.68 -20.234 -1.736 1 94.06 170 GLN A C 1
ATOM 1344 O O . GLN A 1 170 ? 8.664 -20.984 -1.829 1 94.06 170 GLN A O 1
ATOM 1349 N N . GLY A 1 171 ? 7.125 -19.953 -0.567 1 90.94 171 GLY A N 1
ATOM 1350 C CA . GLY A 1 171 ? 7.441 -20.719 0.63 1 90.94 171 GLY A CA 1
ATOM 1351 C C . GLY A 1 171 ? 8.602 -20.141 1.415 1 90.94 171 GLY A C 1
ATOM 1352 O O . GLY A 1 171 ? 9.148 -20.812 2.297 1 90.94 171 GLY A O 1
ATOM 1353 N N . SER A 1 172 ? 9 -18.953 1.047 1 87.06 172 SER A N 1
ATOM 1354 C CA . SER A 1 172 ? 10.125 -18.328 1.741 1 87.06 172 SER A CA 1
ATOM 1355 C C . SER A 1 172 ? 9.656 -17.438 2.887 1 87.06 172 SER A C 1
ATOM 1357 O O . SER A 1 172 ? 10.469 -16.812 3.572 1 87.06 172 SER A O 1
ATOM 1359 N N . TRP A 1 173 ? 8.352 -17.406 3.059 1 80.88 173 TRP A N 1
ATOM 1360 C CA . TRP A 1 173 ? 7.773 -16.609 4.141 1 80.88 173 TRP A CA 1
ATOM 1361 C C . TRP A 1 173 ? 7.953 -17.312 5.484 1 80.88 173 TRP A C 1
ATOM 1363 O O . TRP A 1 173 ? 7.691 -18.516 5.602 1 80.88 173 TRP A O 1
ATOM 1373 N N . PRO A 1 174 ? 8.422 -16.391 6.43 1 74.5 174 PRO A N 1
ATOM 1374 C CA . PRO A 1 174 ? 8.641 -17.062 7.711 1 74.5 174 PRO A CA 1
ATOM 1375 C C . PRO A 1 174 ? 7.359 -17.656 8.289 1 74.5 174 PRO A C 1
ATOM 1377 O O . PRO A 1 174 ? 6.316 -17 8.297 1 74.5 174 PRO A O 1
ATOM 1380 N N . LYS A 1 175 ? 7.465 -18.875 8.742 1 64.56 175 LYS A N 1
ATOM 1381 C CA . LYS A 1 175 ? 6.34 -19.672 9.227 1 64.56 175 LYS A CA 1
ATOM 1382 C C . LYS A 1 175 ? 5.648 -19 10.406 1 64.56 175 LYS A C 1
ATOM 1384 O O . LYS A 1 175 ? 4.434 -19.094 10.562 1 64.56 175 LYS A O 1
ATOM 1389 N N . GLU A 1 176 ? 6.41 -18.297 11.227 1 59.88 176 GLU A N 1
ATOM 1390 C CA . GLU A 1 176 ? 5.879 -17.672 12.438 1 59.88 176 GLU A CA 1
ATOM 1391 C C . GLU A 1 176 ? 4.965 -16.5 12.102 1 59.88 176 GLU A C 1
ATOM 1393 O O . GLU A 1 176 ? 4.207 -16.031 12.961 1 59.88 176 GLU A O 1
ATOM 1398 N N . ARG A 1 177 ? 5.023 -16.203 10.867 1 57.34 177 ARG A N 1
ATOM 1399 C CA . ARG A 1 177 ? 4.223 -15.055 10.484 1 57.34 177 ARG A CA 1
ATOM 1400 C C . ARG A 1 177 ? 3.053 -15.469 9.594 1 57.34 177 ARG A C 1
ATOM 1402 O O . ARG A 1 177 ? 2.408 -14.625 8.969 1 57.34 177 ARG A O 1
ATOM 1409 N N . GLU A 1 178 ? 2.832 -16.719 9.516 1 51.12 178 GLU A N 1
ATOM 1410 C CA . GLU A 1 178 ? 1.791 -17.188 8.609 1 51.12 178 GLU A CA 1
ATOM 1411 C C . GLU A 1 178 ? 0.4 -16.859 9.148 1 51.12 178 GLU A C 1
ATOM 1413 O O . GLU A 1 178 ? 0.186 -16.844 10.359 1 51.12 178 GLU A O 1
ATOM 1418 N N . MET B 1 1 ? -1.654 27.078 -2.254 1 51.88 1 MET B N 1
ATOM 1419 C CA . MET B 1 1 ? -2.695 26.734 -1.288 1 51.88 1 MET B CA 1
ATOM 1420 C C . MET B 1 1 ? -2.086 26.156 -0.013 1 51.88 1 MET B C 1
ATOM 1422 O O . MET B 1 1 ? -0.972 25.625 -0.034 1 51.88 1 MET B O 1
ATOM 1426 N N . ASN B 1 2 ? -2.52 26.578 1.151 1 68.44 2 ASN B N 1
ATOM 1427 C CA . ASN B 1 2 ? -2.029 26.172 2.463 1 68.44 2 ASN B CA 1
ATOM 1428 C C . ASN B 1 2 ? -2.518 24.766 2.832 1 68.44 2 ASN B C 1
ATOM 1430 O O . ASN B 1 2 ? -3.658 24.594 3.268 1 68.44 2 ASN B O 1
ATOM 1434 N N . LEU B 1 3 ? -1.859 23.766 2.426 1 82.88 3 LEU B N 1
ATOM 1435 C CA . LEU B 1 3 ? -2.213 22.391 2.723 1 82.88 3 LEU B CA 1
ATOM 1436 C C . LEU B 1 3 ? -2.232 22.141 4.23 1 82.88 3 LEU B C 1
ATOM 1438 O O . LEU B 1 3 ? -1.369 22.641 4.953 1 82.88 3 LEU B O 1
ATOM 1442 N N . LYS B 1 4 ? -3.4 21.531 4.59 1 87.75 4 LYS B N 1
ATOM 1443 C CA . LYS B 1 4 ? -3.551 21.125 5.98 1 87.75 4 LYS B CA 1
ATOM 1444 C C . LYS B 1 4 ? -3.398 19.609 6.125 1 87.75 4 LYS B C 1
ATOM 1446 O O . LYS B 1 4 ? -3.322 18.891 5.129 1 87.75 4 LYS B O 1
ATOM 1451 N N . LEU B 1 5 ? -3.385 19.109 7.34 1 89.19 5 LEU B N 1
ATOM 1452 C CA . LEU B 1 5 ? -3.146 17.688 7.617 1 89.19 5 LEU B CA 1
ATOM 1453 C C . LEU B 1 5 ? -4.199 16.812 6.941 1 89.19 5 LEU B C 1
ATOM 1455 O O . LEU B 1 5 ? -3.861 15.852 6.25 1 89.19 5 LEU B O 1
ATOM 1459 N N . MET B 1 6 ? -5.398 17.234 7.094 1 92.94 6 MET B N 1
ATOM 1460 C CA . MET B 1 6 ? -6.473 16.391 6.574 1 92.94 6 MET B CA 1
ATOM 1461 C C . MET B 1 6 ? -6.457 16.359 5.051 1 92.94 6 MET B C 1
ATOM 1463 O O . MET B 1 6 ? -6.949 15.414 4.438 1 92.94 6 MET B O 1
ATOM 1467 N N . ASP B 1 7 ? -5.895 17.359 4.449 1 93 7 ASP B N 1
ATOM 1468 C CA . ASP B 1 7 ? -5.789 17.375 2.992 1 93 7 ASP B CA 1
ATOM 1469 C C . ASP B 1 7 ? -4.938 16.203 2.502 1 93 7 ASP B C 1
ATOM 1471 O O . ASP B 1 7 ? -5.203 15.633 1.437 1 93 7 ASP B O 1
ATOM 1475 N N . ILE B 1 8 ? -3.951 15.82 3.264 1 93.56 8 ILE B N 1
ATOM 1476 C CA . ILE B 1 8 ? -3.068 14.711 2.908 1 93.56 8 ILE B CA 1
ATOM 1477 C C . ILE B 1 8 ? -3.852 13.398 2.934 1 93.56 8 ILE B C 1
ATOM 1479 O O . ILE B 1 8 ? -3.793 12.617 1.984 1 93.56 8 ILE B O 1
ATOM 1483 N N . PHE B 1 9 ? -4.59 13.234 3.963 1 95.69 9 PHE B N 1
ATOM 1484 C CA . PHE B 1 9 ? -5.324 11.984 4.117 1 95.69 9 PHE B CA 1
ATOM 1485 C C . PHE B 1 9 ? -6.434 11.875 3.078 1 95.69 9 PHE B C 1
ATOM 1487 O O . PHE B 1 9 ? -6.691 10.789 2.547 1 95.69 9 PHE B O 1
ATOM 1494 N N . ARG B 1 10 ? -7.102 12.984 2.867 1 96.88 10 ARG B N 1
ATOM 1495 C CA . ARG B 1 10 ? -8.133 12.977 1.835 1 96.88 10 ARG B CA 1
ATOM 1496 C C . ARG B 1 10 ? -7.539 12.617 0.476 1 96.88 10 ARG B C 1
ATOM 1498 O O . ARG B 1 10 ? -8.102 11.797 -0.253 1 96.88 10 ARG B O 1
ATOM 1505 N N . MET B 1 11 ? -6.445 13.133 0.168 1 94.62 11 MET B N 1
ATOM 1506 C CA . MET B 1 11 ? -5.75 12.859 -1.089 1 94.62 11 MET B CA 1
ATOM 1507 C C . MET B 1 11 ? -5.293 11.406 -1.157 1 94.62 11 MET B C 1
ATOM 1509 O O . MET B 1 11 ? -5.551 10.719 -2.145 1 94.62 11 MET B O 1
ATOM 1513 N N . GLU B 1 12 ? -4.648 10.992 -0.136 1 97.06 12 GLU B N 1
ATOM 1514 C CA . GLU B 1 12 ? -4.148 9.625 -0.113 1 97.06 12 GLU B CA 1
ATOM 1515 C C . GLU B 1 12 ? -5.289 8.609 -0.187 1 97.06 12 GLU B C 1
ATOM 1517 O O . GLU B 1 12 ? -5.156 7.562 -0.816 1 97.06 12 GLU B O 1
ATOM 1522 N N . PHE B 1 13 ? -6.387 8.961 0.501 1 98.12 13 PHE B N 1
ATOM 1523 C CA . PHE B 1 13 ? -7.539 8.078 0.411 1 98.12 13 PHE B CA 1
ATOM 1524 C C . PHE B 1 13 ? -8.047 7.988 -1.024 1 98.12 13 PHE B C 1
ATOM 1526 O O . PHE B 1 13 ? -8.352 6.902 -1.517 1 98.12 13 PHE B O 1
ATOM 1533 N N . ASP B 1 14 ? -8.094 9.086 -1.699 1 97.19 14 ASP B N 1
ATOM 1534 C CA . ASP B 1 14 ? -8.531 9.094 -3.09 1 97.19 14 ASP B CA 1
ATOM 1535 C C . ASP B 1 14 ? -7.598 8.266 -3.971 1 97.19 14 ASP B C 1
ATOM 1537 O O . ASP B 1 14 ? -8.055 7.52 -4.836 1 97.19 14 ASP B O 1
ATOM 1541 N N . PHE B 1 15 ? -6.309 8.406 -3.732 1 95.81 15 PHE B N 1
ATOM 1542 C CA . PHE B 1 15 ? -5.336 7.617 -4.48 1 95.81 15 PHE B CA 1
ATOM 1543 C C . PHE B 1 15 ? -5.566 6.125 -4.266 1 95.81 15 PHE B C 1
ATOM 1545 O O . PHE B 1 15 ? -5.355 5.32 -5.176 1 95.81 15 PHE B O 1
ATOM 1552 N N . SER B 1 16 ? -5.996 5.758 -3.074 1 97.75 16 SER B N 1
ATOM 1553 C CA . SER B 1 16 ? -6.191 4.352 -2.746 1 97.75 16 SER B CA 1
ATOM 1554 C C . SER B 1 16 ? -7.531 3.844 -3.271 1 97.75 16 SER B C 1
ATOM 1556 O O . SER B 1 16 ? -7.66 2.67 -3.627 1 97.75 16 SER B O 1
ATOM 1558 N N . TRP B 1 17 ? -8.516 4.746 -3.379 1 97.81 17 TRP B N 1
ATOM 1559 C CA . TRP B 1 17 ? -9.867 4.301 -3.682 1 97.81 17 TRP B CA 1
ATOM 1560 C C . TRP B 1 17 ? -10.133 4.344 -5.184 1 97.81 17 TRP B C 1
ATOM 1562 O O . TRP B 1 17 ? -10.398 3.312 -5.801 1 97.81 17 TRP B O 1
ATOM 1572 N N . ASP B 1 18 ? -9.992 5.586 -5.746 1 96.69 18 ASP B N 1
ATOM 1573 C CA . ASP B 1 18 ? -10.5 5.57 -7.113 1 96.69 18 ASP B CA 1
ATOM 1574 C C . ASP B 1 18 ? -9.711 6.523 -8.008 1 96.69 18 ASP B C 1
ATOM 1576 O O . ASP B 1 18 ? -10.078 6.75 -9.164 1 96.69 18 ASP B O 1
ATOM 1580 N N . THR B 1 19 ? -8.656 7.102 -7.488 1 94.62 19 THR B N 1
ATOM 1581 C CA . THR B 1 19 ? -7.82 7.98 -8.297 1 94.62 19 THR B CA 1
ATOM 1582 C C . THR B 1 19 ? -6.508 7.293 -8.656 1 94.62 19 THR B C 1
ATOM 1584 O O . THR B 1 19 ? -5.641 7.109 -7.801 1 94.62 19 THR B O 1
ATOM 1587 N N . GLU B 1 20 ? -6.426 7.02 -9.906 1 91.25 20 GLU B N 1
ATOM 1588 C CA . GLU B 1 20 ? -5.23 6.316 -10.359 1 91.25 20 GLU B CA 1
ATOM 1589 C C . GLU B 1 20 ? -4.027 7.258 -10.422 1 91.25 20 GLU B C 1
ATOM 1591 O O . GLU B 1 20 ? -4.125 8.359 -10.969 1 91.25 20 GLU B O 1
ATOM 1596 N N . THR B 1 21 ? -2.98 6.797 -9.844 1 87.62 21 THR B N 1
ATOM 1597 C CA . THR B 1 21 ? -1.697 7.484 -9.906 1 87.62 21 THR B CA 1
ATOM 1598 C C . THR B 1 21 ? -0.596 6.535 -10.367 1 87.62 21 THR B C 1
ATOM 1600 O O . THR B 1 21 ? -0.598 6.09 -11.516 1 87.62 21 THR B O 1
ATOM 1603 N N . TRP B 1 22 ? 0.364 6.211 -9.422 1 86.75 22 TRP B N 1
ATOM 1604 C CA . TRP B 1 22 ? 1.479 5.352 -9.805 1 86.75 22 TRP B CA 1
ATOM 1605 C C . TRP B 1 22 ? 1.121 3.881 -9.617 1 86.75 22 TRP B C 1
ATOM 1607 O O . TRP B 1 22 ? 1.919 2.994 -9.93 1 86.75 22 TRP B O 1
ATOM 1617 N N . PHE B 1 23 ? -0.047 3.658 -9.156 1 90.69 23 PHE B N 1
ATOM 1618 C CA . PHE B 1 23 ? -0.605 2.32 -9.008 1 90.69 23 PHE B CA 1
ATOM 1619 C C . PHE B 1 23 ? -2.117 2.34 -9.203 1 90.69 23 PHE B C 1
ATOM 1621 O O . PHE B 1 23 ? -2.732 3.406 -9.219 1 90.69 23 PHE B O 1
ATOM 1628 N N . LEU B 1 24 ? -2.658 1.239 -9.398 1 92.19 24 LEU B N 1
ATOM 1629 C CA . LEU B 1 24 ? -4.105 1.157 -9.57 1 92.19 24 LEU B CA 1
ATOM 1630 C C . LEU B 1 24 ? -4.82 1.241 -8.227 1 92.19 24 LEU B C 1
ATOM 1632 O O . LEU B 1 24 ? -4.414 0.59 -7.262 1 92.19 24 LEU B O 1
ATOM 1636 N N . PRO B 1 25 ? -5.883 2.016 -8.195 1 96.88 25 PRO B N 1
ATOM 1637 C CA . PRO B 1 25 ? -6.68 2.09 -6.973 1 96.88 25 PRO B CA 1
ATOM 1638 C C . PRO B 1 25 ? -7.609 0.89 -6.801 1 96.88 25 PRO B C 1
ATOM 1640 O O . PRO B 1 25 ? -7.73 0.062 -7.707 1 96.88 25 PRO B O 1
ATOM 1643 N N . LEU B 1 26 ? -8.242 0.799 -5.668 1 98.56 26 LEU B N 1
ATOM 1644 C CA . LEU B 1 26 ? -9.07 -0.348 -5.309 1 98.56 26 LEU B CA 1
ATOM 1645 C C . LEU B 1 26 ? -10.227 -0.516 -6.289 1 98.56 26 LEU B C 1
ATOM 1647 O O . LEU B 1 26 ? -10.516 -1.632 -6.723 1 98.56 26 LEU B O 1
ATOM 1651 N N . GLU B 1 27 ? -10.859 0.563 -6.609 1 97.81 27 GLU B N 1
ATOM 1652 C CA . GLU B 1 27 ? -12.016 0.494 -7.5 1 97.81 27 GLU B CA 1
ATOM 1653 C C . GLU B 1 27 ? -11.641 -0.133 -8.844 1 97.81 27 GLU B C 1
ATOM 1655 O O . GLU B 1 27 ? -12.344 -1.026 -9.328 1 97.81 27 GLU B O 1
ATOM 1660 N N . SER B 1 28 ? -10.57 0.272 -9.43 1 95.88 28 SER B N 1
ATOM 1661 C CA . SER B 1 28 ? -10.102 -0.275 -10.703 1 95.88 28 SER B CA 1
ATOM 1662 C C . SER B 1 28 ? -9.664 -1.728 -10.547 1 95.88 28 SER B C 1
ATOM 1664 O O . SER B 1 28 ? -9.898 -2.549 -11.438 1 95.88 28 SER B O 1
ATOM 1666 N N . ALA B 1 29 ? -9.023 -2.033 -9.438 1 97.12 29 ALA B N 1
ATOM 1667 C CA . ALA B 1 29 ? -8.547 -3.391 -9.195 1 97.12 29 ALA B CA 1
ATOM 1668 C C . ALA B 1 29 ? -9.711 -4.379 -9.117 1 97.12 29 ALA B C 1
ATOM 1670 O O . ALA B 1 29 ? -9.555 -5.555 -9.453 1 97.12 29 ALA B O 1
ATOM 1671 N N . LEU B 1 30 ? -10.867 -3.893 -8.727 1 98.06 30 LEU B N 1
ATOM 1672 C CA . LEU B 1 30 ? -12 -4.785 -8.5 1 98.06 30 LEU B CA 1
ATOM 1673 C C . LEU B 1 30 ? -12.922 -4.812 -9.711 1 98.06 30 LEU B C 1
ATOM 1675 O O . LEU B 1 30 ? -13.836 -5.641 -9.781 1 98.06 30 LEU B O 1
ATOM 1679 N N . GLU B 1 31 ? -12.688 -3.934 -10.625 1 96.38 31 GLU B N 1
ATOM 1680 C CA . GLU B 1 31 ? -13.586 -3.779 -11.766 1 96.38 31 GLU B CA 1
ATOM 1681 C C . GLU B 1 31 ? -13.664 -5.066 -12.586 1 96.38 31 GLU B C 1
ATOM 1683 O O . GLU B 1 31 ? -12.641 -5.648 -12.938 1 96.38 31 GLU B O 1
ATOM 1688 N N . GLY B 1 32 ? -14.883 -5.539 -12.82 1 95.31 32 GLY B N 1
ATOM 1689 C CA . GLY B 1 32 ? -15.125 -6.652 -13.719 1 95.31 32 GLY B CA 1
ATOM 1690 C C . GLY B 1 32 ? -14.766 -8 -13.117 1 95.31 32 GLY B C 1
ATOM 1691 O O . GLY B 1 32 ? -14.719 -9.008 -13.828 1 95.31 32 GLY B O 1
ATOM 1692 N N . LEU B 1 33 ? -14.539 -8.086 -11.891 1 97 33 LEU B N 1
ATOM 1693 C CA . LEU B 1 33 ? -14.133 -9.328 -11.242 1 97 33 LEU B CA 1
ATOM 1694 C C . LEU B 1 33 ? -15.344 -10.219 -10.969 1 97 33 LEU B C 1
ATOM 1696 O O . LEU B 1 33 ? -16.297 -9.789 -10.32 1 97 33 LEU B O 1
ATOM 1700 N N . SER B 1 34 ? -15.328 -11.453 -11.414 1 98.06 34 SER B N 1
ATOM 1701 C CA . SER B 1 34 ? -16.406 -12.406 -11.18 1 98.06 34 SER B CA 1
ATOM 1702 C C . SER B 1 34 ? -16.25 -13.102 -9.836 1 98.06 34 SER B C 1
ATOM 1704 O O . SER B 1 34 ? -15.172 -13.047 -9.227 1 98.06 34 SER B O 1
ATOM 1706 N N . SER B 1 35 ? -17.344 -13.711 -9.398 1 98.5 35 SER B N 1
ATOM 1707 C CA . SER B 1 35 ? -17.266 -14.508 -8.172 1 98.5 35 SER B CA 1
ATOM 1708 C C . SER B 1 35 ? -16.25 -15.633 -8.297 1 98.5 35 SER B C 1
ATOM 1710 O O . SER B 1 35 ? -15.57 -15.969 -7.328 1 98.5 35 SER B O 1
ATOM 1712 N N . ARG B 1 36 ? -16.109 -16.203 -9.469 1 98.19 36 ARG B N 1
ATOM 1713 C CA . ARG B 1 36 ? -15.141 -17.266 -9.719 1 98.19 36 ARG B CA 1
ATOM 1714 C C . ARG B 1 36 ? -13.711 -16.75 -9.531 1 98.19 36 ARG B C 1
ATOM 1716 O O . ARG B 1 36 ? -12.922 -17.359 -8.797 1 98.19 36 ARG B O 1
ATOM 1723 N N . ASP B 1 37 ? -13.43 -15.641 -10.109 1 98 37 ASP B N 1
ATOM 1724 C CA . ASP B 1 37 ? -12.086 -15.07 -10 1 98 37 ASP B CA 1
ATOM 1725 C C . ASP B 1 37 ? -11.805 -14.602 -8.57 1 98 37 ASP B C 1
ATOM 1727 O O . ASP B 1 37 ? -10.703 -14.773 -8.062 1 98 37 ASP B O 1
ATOM 1731 N N . ALA B 1 38 ? -12.797 -14.016 -7.93 1 98.62 38 ALA B N 1
ATOM 1732 C CA . ALA B 1 38 ? -12.641 -13.492 -6.574 1 98.62 38 ALA B CA 1
ATOM 1733 C C . ALA B 1 38 ? -12.352 -14.617 -5.582 1 98.62 38 ALA B C 1
ATOM 1735 O O . ALA B 1 38 ? -11.68 -14.398 -4.57 1 98.62 38 ALA B O 1
ATOM 1736 N N . SER B 1 39 ? -12.828 -15.82 -5.879 1 98.38 39 SER B N 1
ATOM 1737 C CA . SER B 1 39 ? -12.719 -16.953 -4.973 1 98.38 39 SER B CA 1
ATOM 1738 C C . SER B 1 39 ? -11.5 -17.812 -5.309 1 98.38 39 SER B C 1
ATOM 1740 O O . SER B 1 39 ? -11.258 -18.828 -4.656 1 98.38 39 SER B O 1
ATOM 1742 N N . TRP B 1 40 ? -10.797 -17.422 -6.301 1 97.25 40 TRP B N 1
ATOM 1743 C CA . TRP B 1 40 ? -9.656 -18.203 -6.77 1 97.25 40 TRP B CA 1
ATOM 1744 C C . TRP B 1 40 ? -8.547 -18.219 -5.727 1 97.25 40 TRP B C 1
ATOM 1746 O O . TRP B 1 40 ? -8.148 -17.172 -5.211 1 97.25 40 TRP B O 1
ATOM 1756 N N . GLN B 1 41 ? -8.062 -19.422 -5.422 1 95.62 41 GLN B N 1
ATOM 1757 C CA . GLN B 1 41 ? -6.973 -19.578 -4.457 1 95.62 41 GLN B CA 1
ATOM 1758 C C . GLN B 1 41 ? -5.613 -19.375 -5.125 1 95.62 41 GLN B C 1
ATOM 1760 O O . GLN B 1 41 ? -5.246 -20.125 -6.027 1 95.62 41 GLN B O 1
ATOM 1765 N N . PRO B 1 42 ? -4.918 -18.328 -4.648 1 93.88 42 PRO B N 1
ATOM 1766 C CA . PRO B 1 42 ? -3.58 -18.172 -5.223 1 93.88 42 PRO B CA 1
ATOM 1767 C C . PRO B 1 42 ? -2.695 -19.406 -4.996 1 93.88 42 PRO B C 1
ATOM 1769 O O . PRO B 1 42 ? -2.701 -19.984 -3.908 1 93.88 42 PRO B O 1
ATOM 1772 N N . PRO B 1 43 ? -1.941 -19.75 -6.023 1 89.56 43 PRO B N 1
ATOM 1773 C CA . PRO B 1 43 ? -1.059 -20.906 -5.848 1 89.56 43 PRO B CA 1
ATOM 1774 C C . PRO B 1 43 ? 0.028 -20.656 -4.801 1 89.56 43 PRO B C 1
ATOM 1776 O O . PRO B 1 43 ? 0.594 -19.562 -4.734 1 89.56 43 PRO B O 1
ATOM 1779 N N . GLY B 1 44 ? 0.323 -21.641 -3.916 1 87.19 44 GLY B N 1
ATOM 1780 C CA . GLY B 1 44 ? 1.377 -21.562 -2.918 1 87.19 44 GLY B CA 1
ATOM 1781 C C . GLY B 1 44 ? 0.927 -20.906 -1.624 1 87.19 44 GLY B C 1
ATOM 1782 O O . GLY B 1 44 ? 1.632 -20.969 -0.615 1 87.19 44 GLY B O 1
ATOM 1783 N N . GLY B 1 45 ? -0.216 -20.141 -1.745 1 87.62 45 GLY B N 1
ATOM 1784 C CA . GLY B 1 45 ? -0.722 -19.547 -0.514 1 87.62 45 GLY B CA 1
ATOM 1785 C C . GLY B 1 45 ? -1.189 -18.125 -0.685 1 87.62 45 GLY B C 1
ATOM 1786 O O . GLY B 1 45 ? -1 -17.516 -1.746 1 87.62 45 GLY B O 1
ATOM 1787 N N . GLY B 1 46 ? -1.845 -17.641 0.431 1 91.19 46 GLY B N 1
ATOM 1788 C CA . GLY B 1 46 ? -2.418 -16.312 0.429 1 91.19 46 GLY B CA 1
ATOM 1789 C C . GLY B 1 46 ? -3.936 -16.312 0.441 1 91.19 46 GLY B C 1
ATOM 1790 O O . GLY B 1 46 ? -4.562 -17.344 0.187 1 91.19 46 GLY B O 1
ATOM 1791 N N . ASN B 1 47 ? -4.465 -15.195 0.716 1 95.69 47 ASN B N 1
ATOM 1792 C CA . ASN B 1 47 ? -5.914 -15.016 0.746 1 95.69 47 ASN B CA 1
ATOM 1793 C C . ASN B 1 47 ? -6.477 -14.766 -0.65 1 95.69 47 ASN B C 1
ATOM 1795 O O . ASN B 1 47 ? -5.797 -14.188 -1.503 1 95.69 47 ASN B O 1
ATOM 1799 N N . THR B 1 48 ? -7.715 -15.25 -0.878 1 98.12 48 THR B N 1
ATOM 1800 C CA . THR B 1 48 ? -8.406 -14.914 -2.115 1 98.12 48 THR B CA 1
ATOM 1801 C C . THR B 1 48 ? -8.727 -13.422 -2.17 1 98.12 48 THR B C 1
ATOM 1803 O O . THR B 1 48 ? -8.656 -12.727 -1.151 1 98.12 48 THR B O 1
ATOM 1806 N N . ILE B 1 49 ? -9.047 -12.945 -3.336 1 98.62 49 ILE B N 1
ATOM 1807 C CA . ILE B 1 49 ? -9.477 -11.562 -3.469 1 98.62 49 ILE B CA 1
ATOM 1808 C C . ILE B 1 49 ? -10.742 -11.328 -2.637 1 98.62 49 ILE B C 1
ATOM 1810 O O . ILE B 1 49 ? -10.875 -10.305 -1.97 1 98.62 49 ILE B O 1
ATOM 1814 N N . TRP B 1 50 ? -11.672 -12.289 -2.627 1 98.75 50 TRP B N 1
ATOM 1815 C CA . TRP B 1 50 ? -12.891 -12.219 -1.834 1 98.75 50 TRP B CA 1
ATOM 1816 C C . TRP B 1 50 ? -12.57 -12.031 -0.355 1 98.75 50 TRP B C 1
ATOM 1818 O O . TRP B 1 50 ? -13.078 -11.109 0.284 1 98.75 50 TRP B O 1
ATOM 1828 N N . GLN B 1 51 ? -11.703 -12.82 0.142 1 98.19 51 GLN B N 1
ATOM 1829 C CA . GLN B 1 51 ? -11.266 -12.719 1.528 1 98.19 51 GLN B CA 1
ATOM 1830 C C . GLN B 1 51 ? -10.641 -11.352 1.81 1 98.19 51 GLN B C 1
ATOM 1832 O O . GLN B 1 51 ? -10.945 -10.727 2.826 1 98.19 51 GLN B O 1
ATOM 1837 N N . THR B 1 52 ? -9.812 -10.922 0.915 1 98.19 52 THR B N 1
ATOM 1838 C CA . THR B 1 52 ? -9.094 -9.664 1.079 1 98.19 52 THR B CA 1
ATOM 1839 C C . THR B 1 52 ? -10.07 -8.484 1.088 1 98.19 52 THR B C 1
ATOM 1841 O O . THR B 1 52 ? -9.93 -7.562 1.896 1 98.19 52 THR B O 1
ATOM 1844 N N . VAL B 1 53 ? -11.031 -8.508 0.221 1 98.69 53 VAL B N 1
ATOM 1845 C CA . VAL B 1 53 ? -12.016 -7.434 0.157 1 98.69 53 VAL B CA 1
ATOM 1846 C C . VAL B 1 53 ? -12.844 -7.41 1.44 1 98.69 53 VAL B C 1
ATOM 1848 O O . VAL B 1 53 ? -13.117 -6.344 1.994 1 98.69 53 VAL B O 1
ATOM 1851 N N . ASN B 1 54 ? -13.234 -8.609 1.938 1 97.38 54 ASN B N 1
ATOM 1852 C CA . ASN B 1 54 ? -13.922 -8.672 3.225 1 97.38 54 ASN B CA 1
ATOM 1853 C C . ASN B 1 54 ? -13.086 -8.039 4.336 1 97.38 54 ASN B C 1
ATOM 1855 O O . ASN B 1 54 ? -13.617 -7.285 5.156 1 97.38 54 ASN B O 1
ATOM 1859 N N . HIS B 1 55 ? -11.859 -8.344 4.352 1 96.88 55 HIS B N 1
ATOM 1860 C CA . HIS B 1 55 ? -10.914 -7.816 5.324 1 96.88 55 HIS B CA 1
ATOM 1861 C C . HIS B 1 55 ? -10.836 -6.297 5.25 1 96.88 55 HIS B C 1
ATOM 1863 O O . HIS B 1 55 ? -10.906 -5.617 6.277 1 96.88 55 HIS B O 1
ATOM 1869 N N . LEU B 1 56 ? -10.766 -5.742 4.062 1 97.69 56 LEU B N 1
ATOM 1870 C CA . LEU B 1 56 ? -10.711 -4.301 3.852 1 97.69 56 LEU B CA 1
ATOM 1871 C C . LEU B 1 56 ? -12.016 -3.637 4.277 1 97.69 56 LEU B C 1
ATOM 1873 O O . LEU B 1 56 ? -12 -2.578 4.914 1 97.69 56 LEU B O 1
ATOM 1877 N N . ASN B 1 57 ? -13.133 -4.262 3.893 1 97.12 57 ASN B N 1
ATOM 1878 C CA . ASN B 1 57 ? -14.43 -3.715 4.273 1 97.12 57 ASN B CA 1
ATOM 1879 C C . ASN B 1 57 ? -14.562 -3.584 5.789 1 97.12 57 ASN B C 1
ATOM 1881 O O . ASN B 1 57 ? -15.031 -2.561 6.289 1 97.12 57 ASN B O 1
ATOM 1885 N N . TYR B 1 58 ? -14.109 -4.566 6.473 1 93.81 58 TYR B N 1
ATOM 1886 C CA . TYR B 1 58 ? -14.211 -4.574 7.926 1 93.81 58 TYR B CA 1
ATOM 1887 C C . TYR B 1 58 ? -13.461 -3.398 8.539 1 93.81 58 TYR B C 1
ATOM 1889 O O . TYR B 1 58 ? -14.031 -2.615 9.297 1 93.81 58 TYR B O 1
ATOM 1897 N N . PHE B 1 59 ? -12.273 -3.217 8.188 1 93.25 59 PHE B N 1
ATOM 1898 C CA . PHE B 1 59 ? -11.43 -2.213 8.836 1 93.25 59 PHE B CA 1
ATOM 1899 C C . PHE B 1 59 ? -11.758 -0.819 8.312 1 93.25 59 PHE B C 1
ATOM 1901 O O . PHE B 1 59 ? -11.672 0.163 9.055 1 93.25 59 PHE B O 1
ATOM 1908 N N . ASN B 1 60 ? -12.148 -0.675 7.035 1 96.25 60 ASN B N 1
ATOM 1909 C CA . ASN B 1 60 ? -12.602 0.619 6.535 1 96.25 60 ASN B CA 1
ATOM 1910 C C . ASN B 1 60 ? -13.898 1.054 7.207 1 96.25 60 ASN B C 1
ATOM 1912 O O . ASN B 1 60 ? -14.117 2.246 7.426 1 96.25 60 ASN B O 1
ATOM 1916 N N . ALA B 1 61 ? -14.766 0.109 7.527 1 94.56 61 ALA B N 1
ATOM 1917 C CA . ALA B 1 61 ? -15.977 0.427 8.266 1 94.56 61 ALA B CA 1
ATOM 1918 C C . ALA B 1 61 ? -15.648 0.923 9.672 1 94.56 61 ALA B C 1
ATOM 1920 O O . ALA B 1 61 ? -16.312 1.819 10.195 1 94.56 61 ALA B O 1
ATOM 1921 N N . ILE B 1 62 ? -14.68 0.351 10.273 1 91.06 62 ILE B N 1
ATOM 1922 C CA . ILE B 1 62 ? -14.242 0.798 11.586 1 91.06 62 ILE B CA 1
ATOM 1923 C C . ILE B 1 62 ? -13.711 2.229 11.5 1 91.06 62 ILE B C 1
ATOM 1925 O O . ILE B 1 62 ? -14.062 3.078 12.32 1 91.06 62 ILE B O 1
ATOM 1929 N N . LEU B 1 63 ? -12.875 2.521 10.5 1 92.88 63 LEU B N 1
ATOM 1930 C CA . LEU B 1 63 ? -12.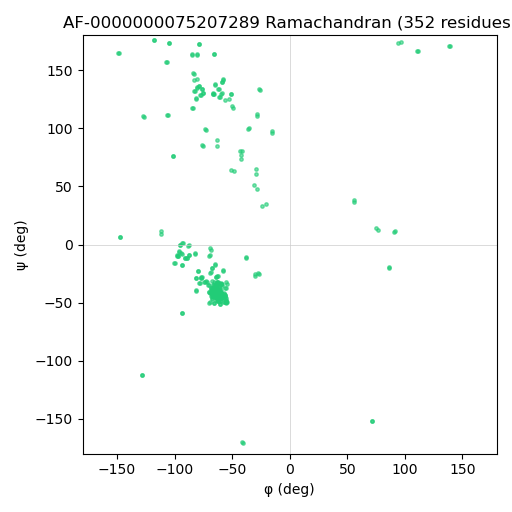375 3.879 10.312 1 92.88 63 LEU B CA 1
ATOM 1931 C C . LEU B 1 63 ? -13.516 4.859 10.094 1 92.88 63 LEU B C 1
ATOM 1933 O O . LEU B 1 63 ? -13.492 5.977 10.617 1 92.88 63 LEU B O 1
ATOM 1937 N N . LEU B 1 64 ? -14.492 4.461 9.312 1 95.38 64 LEU B N 1
ATOM 1938 C CA . LEU B 1 64 ? -15.664 5.293 9.062 1 95.38 64 LEU B CA 1
ATOM 1939 C C . LEU B 1 64 ? -16.359 5.672 10.367 1 95.38 64 LEU B C 1
ATOM 1941 O O . LEU B 1 64 ? -16.688 6.84 10.578 1 95.38 64 LEU B O 1
ATOM 1945 N N . ARG B 1 65 ? -16.5 4.734 11.25 1 91.94 65 ARG B N 1
ATOM 1946 C CA . ARG B 1 65 ? -17.125 5.008 12.539 1 91.94 65 ARG B CA 1
ATOM 1947 C C . ARG B 1 65 ? -16.266 5.961 13.367 1 91.94 65 ARG B C 1
ATOM 1949 O O . ARG B 1 65 ? -16.781 6.887 13.992 1 91.94 65 ARG B O 1
ATOM 1956 N N . GLN B 1 66 ? -14.992 5.754 13.359 1 88.38 66 GLN B N 1
ATOM 1957 C CA . GLN B 1 66 ? -14.07 6.578 14.133 1 88.38 66 GLN B CA 1
ATOM 1958 C C . GLN B 1 66 ? -14.055 8.016 13.625 1 88.38 66 GLN B C 1
ATOM 1960 O O . GLN B 1 66 ? -13.961 8.961 14.422 1 88.38 66 GLN B O 1
ATOM 1965 N N . THR B 1 67 ? -14.117 8.164 12.352 1 92.5 67 THR B N 1
ATOM 1966 C CA . THR B 1 67 ? -14.07 9.508 11.773 1 92.5 67 THR B CA 1
ATOM 1967 C C . THR B 1 67 ? -15.414 10.211 11.938 1 92.5 67 THR B C 1
ATOM 1969 O O . THR B 1 67 ? -15.469 11.445 12.016 1 92.5 67 THR B O 1
ATOM 1972 N N . ASN B 1 68 ? -16.469 9.516 12 1 90.12 68 ASN B N 1
ATOM 1973 C CA . ASN B 1 68 ? -17.797 10.086 12.258 1 90.12 68 ASN B CA 1
ATOM 1974 C C . ASN B 1 68 ? -17.953 10.508 13.719 1 90.12 68 ASN B C 1
ATOM 1976 O O . ASN B 1 68 ? -18.719 11.422 14.023 1 90.12 68 ASN B O 1
ATOM 1980 N N . ASP B 1 69 ? -17.312 9.789 14.602 1 81.69 69 ASP B N 1
ATOM 1981 C CA . ASP B 1 69 ? -17.438 10.031 16.031 1 81.69 69 ASP B CA 1
ATOM 1982 C C . ASP B 1 69 ? -16.516 11.164 16.484 1 81.69 69 ASP B C 1
ATOM 1984 O O . ASP B 1 69 ? -16.484 11.508 17.656 1 81.69 69 ASP B O 1
ATOM 1988 N N . THR B 1 70 ? -15.703 11.586 15.602 1 70.69 70 THR B N 1
ATOM 1989 C CA . THR B 1 70 ? -14.766 12.633 15.977 1 70.69 70 THR B CA 1
ATOM 1990 C C . THR B 1 70 ? -15.5 13.914 16.359 1 70.69 70 THR B C 1
ATOM 1992 O O . THR B 1 70 ? -16.359 14.391 15.617 1 70.69 70 THR B O 1
ATOM 1995 N N . LYS B 1 71 ? -15.922 13.977 17.656 1 60.25 71 LYS B N 1
ATOM 1996 C CA . LYS B 1 71 ? -16.391 15.219 18.266 1 60.25 71 LYS B CA 1
ATOM 1997 C C . LYS B 1 71 ? -15.211 16.094 18.703 1 60.25 71 LYS B C 1
ATOM 1999 O O . LYS B 1 71 ? -14.125 15.57 18.984 1 60.25 71 LYS B O 1
ATOM 2004 N N . PRO B 1 72 ? -15.391 17.422 18.516 1 52.81 72 PRO B N 1
ATOM 2005 C CA . PRO B 1 72 ? -14.312 18.312 18.953 1 52.81 72 PRO B CA 1
ATOM 2006 C C . PRO B 1 72 ? -13.719 17.922 20.297 1 52.81 72 PRO B C 1
ATOM 2008 O O . PRO B 1 72 ? -14.453 17.656 21.25 1 52.81 72 PRO B O 1
ATOM 2011 N N . ARG B 1 73 ? -12.984 16.875 20.25 1 48.97 73 ARG B N 1
ATOM 2012 C CA . ARG B 1 73 ? -12.492 16.547 21.578 1 48.97 73 ARG B CA 1
ATOM 2013 C C . ARG B 1 73 ? -11.852 17.766 22.25 1 48.97 73 ARG B C 1
ATOM 2015 O O . ARG B 1 73 ? -11.188 18.562 21.578 1 48.97 73 ARG B O 1
ATOM 2022 N N . LYS B 1 74 ? -12.266 18.094 23.562 1 44.38 74 LYS B N 1
ATOM 2023 C CA . LYS B 1 74 ? -11.555 19 24.469 1 44.38 74 LYS B CA 1
ATOM 2024 C C . LYS B 1 74 ? -10.047 18.781 24.375 1 44.38 74 LYS B C 1
ATOM 2026 O O . LYS B 1 74 ? -9.586 17.75 23.891 1 44.38 74 LYS B O 1
ATOM 2031 N N . LYS B 1 75 ? -9.242 19.438 25.328 1 41 75 LYS B N 1
ATOM 2032 C CA . LYS B 1 75 ? -7.836 19.781 25.516 1 41 75 LYS B CA 1
ATOM 2033 C C . LYS B 1 75 ? -6.941 18.562 25.375 1 41 75 LYS B C 1
ATOM 2035 O O . LYS B 1 75 ? -7.305 17.469 25.828 1 41 75 LYS B O 1
ATOM 2040 N N . ALA B 1 76 ? -5.926 18.625 24.469 1 38.44 76 ALA B N 1
ATOM 2041 C CA . ALA B 1 76 ? -4.809 17.781 24.047 1 38.44 76 ALA B CA 1
ATOM 2042 C C . ALA B 1 76 ? -4.129 17.141 25.25 1 38.44 76 ALA B C 1
ATOM 2044 O O . ALA B 1 76 ? -3.727 17.828 26.203 1 38.44 76 ALA B O 1
ATOM 2045 N N . SER B 1 77 ? -4.605 16.062 25.844 1 34.53 77 SER B N 1
ATOM 2046 C CA . SER B 1 77 ? -3.715 15.523 26.859 1 34.53 77 SER B CA 1
ATOM 2047 C C . SER B 1 77 ? -2.293 15.375 26.328 1 34.53 77 SER B C 1
ATOM 2049 O O . SER B 1 77 ? -2.092 15.102 25.156 1 34.53 77 SER B O 1
ATOM 2051 N N . ASP B 1 78 ? -1.293 16.094 26.922 1 33.94 78 ASP B N 1
ATOM 2052 C CA . ASP B 1 78 ? 0.148 16.219 26.719 1 33.94 78 ASP B CA 1
ATOM 2053 C C . ASP B 1 78 ? 0.77 14.867 26.359 1 33.94 78 ASP B C 1
ATOM 2055 O O . ASP B 1 78 ? 1.994 14.719 26.375 1 33.94 78 ASP B O 1
ATOM 2059 N N . ALA B 1 79 ? -0.017 13.836 26.516 1 33.28 79 ALA B N 1
ATOM 2060 C CA . ALA B 1 79 ? 0.771 12.609 26.453 1 33.28 79 ALA B CA 1
ATOM 2061 C C . ALA B 1 79 ? 1.351 12.391 25.062 1 33.28 79 ALA B C 1
ATOM 2063 O O . ALA B 1 79 ? 0.746 12.789 24.062 1 33.28 79 ALA B O 1
ATOM 2064 N N . LYS B 1 80 ? 2.592 12.133 24.938 1 37.16 80 LYS B N 1
ATOM 2065 C CA . LYS B 1 80 ? 3.402 11.82 23.766 1 37.16 80 LYS B CA 1
ATOM 2066 C C . LYS B 1 80 ? 2.564 11.148 22.688 1 37.16 80 LYS B C 1
ATOM 2068 O O . LYS B 1 80 ? 1.762 10.258 22.984 1 37.16 80 LYS B O 1
ATOM 2073 N N . ALA B 1 81 ? 2.328 11.75 21.688 1 37.31 81 ALA B N 1
ATOM 2074 C CA . ALA B 1 81 ? 1.673 11.336 20.438 1 37.31 81 ALA B CA 1
ATOM 2075 C C . ALA B 1 81 ? 1.874 9.852 20.188 1 37.31 81 ALA B C 1
ATOM 2077 O O . ALA B 1 81 ? 2.928 9.438 19.688 1 37.31 81 ALA B O 1
ATOM 2078 N N . ALA B 1 82 ? 1.661 9.023 21.156 1 35.16 82 ALA B N 1
ATOM 2079 C CA . ALA B 1 82 ? 1.737 7.602 20.828 1 35.16 82 ALA B CA 1
ATOM 2080 C C . ALA B 1 82 ? 0.931 7.273 19.578 1 35.16 82 ALA B C 1
ATOM 2082 O O . ALA B 1 82 ? -0.283 7.492 19.547 1 35.16 82 ALA B O 1
ATOM 2083 N N . PHE B 1 83 ? 1.368 7.852 18.5 1 39.81 83 PHE B N 1
ATOM 2084 C CA . PHE B 1 83 ? 0.715 7.574 17.219 1 39.81 83 PHE B CA 1
ATOM 2085 C C . PHE B 1 83 ? -0.059 6.262 17.281 1 39.81 83 PHE B C 1
ATOM 2087 O O . PHE B 1 83 ? -0.092 5.504 16.312 1 39.81 83 PHE B O 1
ATOM 2094 N N . GLY B 1 84 ? -0.662 6.004 18.547 1 38.69 84 GLY B N 1
ATOM 2095 C CA . GLY B 1 84 ? -1.395 4.75 18.641 1 38.69 84 GLY B CA 1
ATOM 2096 C C . GLY B 1 84 ? -0.552 3.541 18.281 1 38.69 84 GLY B C 1
ATOM 2097 O O . GLY B 1 84 ? -0.728 2.947 17.219 1 38.69 84 GLY B O 1
ATOM 2098 N N . ASP B 1 85 ? 0.678 3.611 18.703 1 42.38 85 ASP B N 1
ATOM 2099 C CA . ASP B 1 85 ? 1.517 2.432 18.516 1 42.38 85 ASP B CA 1
ATOM 2100 C C . ASP B 1 85 ? 0.681 1.154 18.531 1 42.38 85 ASP B C 1
ATOM 2102 O O . ASP B 1 85 ? 0.198 0.738 19.578 1 42.38 85 ASP B O 1
ATOM 2106 N N . ILE B 1 86 ? -0.201 1.015 17.672 1 38.53 86 ILE B N 1
ATOM 2107 C CA . ILE B 1 86 ? -0.822 -0.299 17.531 1 38.53 86 ILE B CA 1
ATOM 2108 C C . ILE B 1 86 ? 0.185 -1.387 17.906 1 38.53 86 ILE B C 1
ATOM 2110 O O . ILE B 1 86 ? -0.157 -2.57 17.938 1 38.53 86 ILE B O 1
ATOM 2114 N N . GLY B 1 87 ? 1.501 -1.122 17.75 1 38.56 87 GLY B N 1
ATOM 2115 C CA . GLY B 1 87 ? 2.342 -2.113 18.406 1 38.56 87 GLY B CA 1
ATOM 2116 C C . GLY B 1 87 ? 2.182 -2.131 19.922 1 38.56 87 GLY B C 1
ATOM 2117 O O . GLY B 1 87 ? 2.883 -2.867 20.609 1 38.56 87 GLY B O 1
ATOM 2118 N N . GLN B 1 88 ? 1.979 -0.975 20.453 1 41.38 88 GLN B N 1
ATOM 2119 C CA . GLN B 1 88 ? 1.71 -1.225 21.859 1 41.38 88 GLN B CA 1
ATOM 2120 C C . GLN B 1 88 ? 0.514 -2.154 22.047 1 41.38 88 GLN B C 1
ATOM 2122 O O . GLN B 1 88 ? -0.344 -2.244 21.156 1 41.38 88 GLN B O 1
ATOM 2127 N N . PRO B 1 89 ? 0.699 -3.01 23.047 1 39.16 89 PRO B N 1
ATOM 2128 C CA . PRO B 1 89 ? -0.423 -3.902 23.344 1 39.16 89 PRO B CA 1
ATOM 2129 C C . PRO B 1 89 ? -1.78 -3.227 23.156 1 39.16 89 PRO B C 1
ATOM 2131 O O . PRO B 1 89 ? -1.963 -2.078 23.562 1 39.16 89 PRO B O 1
ATOM 2134 N N . ALA B 1 90 ? -2.389 -3.447 22.094 1 43.12 90 ALA B N 1
ATOM 2135 C CA . ALA B 1 90 ? -3.762 -3.01 21.859 1 43.12 90 ALA B CA 1
ATOM 2136 C C . ALA B 1 90 ? -4.449 -2.617 23.156 1 43.12 90 ALA B C 1
ATOM 2138 O O . ALA B 1 90 ? -4.438 -3.379 24.125 1 43.12 90 ALA B O 1
ATOM 2139 N N . ASP B 1 91 ? -4.496 -1.396 23.484 1 50.41 91 ASP B N 1
ATOM 2140 C CA . ASP B 1 91 ? -5.582 -1.158 24.422 1 50.41 91 ASP B CA 1
ATOM 2141 C C . ASP B 1 91 ? -6.688 -2.195 24.266 1 50.41 91 ASP B C 1
ATOM 2143 O O . ASP B 1 91 ? -6.836 -2.793 23.188 1 50.41 91 ASP B O 1
ATOM 2147 N N . SER B 1 92 ? -7.148 -2.736 25.312 1 56.25 92 SER B N 1
ATOM 2148 C CA . SER B 1 92 ? -8.258 -3.678 25.391 1 56.25 92 SER B CA 1
ATOM 2149 C C . SER B 1 92 ? -9.242 -3.471 24.25 1 56.25 92 SER B C 1
ATOM 2151 O O . SER B 1 92 ? -9.805 -4.434 23.719 1 56.25 92 SER B O 1
ATOM 2153 N N . LYS B 1 93 ? -9.219 -2.242 23.75 1 59.09 93 LYS B N 1
ATOM 2154 C CA . LYS B 1 93 ? -10.234 -1.971 22.75 1 59.09 93 LYS B CA 1
ATOM 2155 C C . LYS B 1 93 ? -9.82 -2.533 21.391 1 59.09 93 LYS B C 1
ATOM 2157 O O . LYS B 1 93 ? -10.672 -2.947 20.594 1 59.09 93 LYS B O 1
ATOM 2162 N N . TRP B 1 94 ? -8.555 -2.715 21.234 1 61.41 94 TRP B N 1
ATOM 2163 C CA . TRP B 1 94 ? -8.117 -3.189 19.922 1 61.41 94 TRP B CA 1
ATOM 2164 C C . TRP B 1 94 ? -8 -4.711 19.906 1 61.41 94 TRP B C 1
ATOM 2166 O O . TRP B 1 94 ? -8.031 -5.328 18.828 1 61.41 94 TRP B O 1
ATOM 2176 N N . LYS B 1 95 ? -7.949 -5.211 21.125 1 62.81 95 LYS B N 1
ATOM 2177 C CA . LYS B 1 95 ? -7.828 -6.664 21.203 1 62.81 95 LYS B CA 1
ATOM 2178 C C . LYS B 1 95 ? -9.023 -7.352 20.547 1 62.81 95 LYS B C 1
ATOM 2180 O O . LYS B 1 95 ? -8.859 -8.312 19.797 1 62.81 95 LYS B O 1
ATOM 2185 N N . ALA B 1 96 ? -10.219 -6.898 20.906 1 63.88 96 ALA B N 1
ATOM 2186 C CA . ALA B 1 96 ? -11.422 -7.492 20.344 1 63.88 96 ALA B CA 1
ATOM 2187 C C . ALA B 1 96 ? -11.453 -7.309 18.828 1 63.88 96 ALA B C 1
ATOM 2189 O O . ALA B 1 96 ? -11.82 -8.227 18.094 1 63.88 96 ALA B O 1
ATOM 2190 N N . ILE B 1 97 ? -10.984 -6.188 18.359 1 65.56 97 ILE B N 1
ATOM 2191 C CA . ILE B 1 97 ? -11.031 -5.84 16.938 1 65.56 97 ILE B CA 1
ATOM 2192 C C . ILE B 1 97 ? -10.023 -6.688 16.172 1 65.56 97 ILE B C 1
ATOM 2194 O O . ILE B 1 97 ? -10.312 -7.16 15.062 1 65.56 97 ILE B O 1
ATOM 2198 N N . LEU B 1 98 ? -8.945 -7.023 16.812 1 64.75 98 LEU B N 1
ATOM 2199 C CA . LEU B 1 98 ? -7.863 -7.699 16.109 1 64.75 98 LEU B CA 1
ATOM 2200 C C . LEU B 1 98 ? -8.023 -9.211 16.188 1 64.75 98 LEU B C 1
ATOM 2202 O O . LEU B 1 98 ? -7.387 -9.953 15.438 1 64.75 98 LEU B O 1
ATOM 2206 N N . SER B 1 99 ? -8.961 -9.68 17.062 1 69.88 99 SER B N 1
ATOM 2207 C CA . SER B 1 99 ? -9.141 -11.109 17.25 1 69.88 99 SER B CA 1
ATOM 2208 C C . SER B 1 99 ? -10.133 -11.688 16.25 1 69.88 99 SER B C 1
ATOM 2210 O O . SER B 1 99 ? -10.234 -12.914 16.109 1 69.88 99 SER B O 1
ATOM 2212 N N . VAL B 1 100 ? -10.773 -10.898 15.539 1 74.56 100 VAL B N 1
ATOM 2213 C CA . VAL B 1 100 ? -11.797 -11.32 14.586 1 74.56 100 VAL B CA 1
ATOM 2214 C C . VAL B 1 100 ? -11.133 -11.805 13.297 1 74.56 100 VAL B C 1
ATOM 2216 O O . VAL B 1 100 ? -10.188 -11.18 12.805 1 74.56 100 VAL B O 1
ATOM 2219 N N . ASN B 1 101 ? -11.648 -12.977 12.797 1 87.19 101 ASN B N 1
ATOM 2220 C CA . ASN B 1 101 ? -11.273 -13.352 11.438 1 87.19 101 ASN B CA 1
ATOM 2221 C C . ASN B 1 101 ? -11.977 -12.477 10.398 1 87.19 101 ASN B C 1
ATOM 2223 O O . ASN B 1 101 ? -13.109 -12.766 10 1 87.19 101 ASN B O 1
ATOM 2227 N N . THR B 1 102 ? -11.305 -11.523 9.914 1 89.81 102 THR B N 1
ATOM 2228 C CA . THR B 1 102 ? -11.914 -10.523 9.055 1 89.81 102 THR B CA 1
ATOM 2229 C C . THR B 1 102 ? -11.844 -10.953 7.59 1 89.81 102 THR B C 1
ATOM 2231 O O . THR B 1 102 ? -12.484 -10.352 6.727 1 89.81 102 THR B O 1
ATOM 2234 N N . PHE B 1 103 ? -11.117 -11.922 7.336 1 91.19 103 PHE B N 1
ATOM 2235 C CA . PHE B 1 103 ? -10.992 -12.391 5.961 1 91.19 103 PHE B CA 1
ATOM 2236 C C . PHE B 1 103 ? -12.172 -13.281 5.586 1 91.19 103 PHE B C 1
ATOM 2238 O O . PHE B 1 103 ? -12.68 -13.203 4.469 1 91.19 103 PHE B O 1
ATOM 2245 N N . GLY B 1 104 ? -12.625 -14.18 6.582 1 91.62 104 GLY B N 1
ATOM 2246 C CA . GLY B 1 104 ? -13.734 -15.086 6.363 1 91.62 104 GLY B CA 1
ATOM 2247 C C . GLY B 1 104 ? -13.398 -16.219 5.422 1 91.62 104 GLY B C 1
ATOM 2248 O O . GLY B 1 104 ? -12.258 -16.672 5.371 1 91.62 104 GLY B O 1
ATOM 2249 N N . ASP B 1 105 ? -14.461 -16.75 4.703 1 92.69 105 ASP B N 1
ATOM 2250 C CA . ASP B 1 105 ? -14.289 -17.875 3.797 1 92.69 105 ASP B CA 1
ATOM 2251 C C . ASP B 1 105 ? -13.727 -17.438 2.451 1 92.69 105 ASP B C 1
ATOM 2253 O O . ASP B 1 105 ? -13.789 -16.25 2.111 1 92.69 105 ASP B O 1
ATOM 2257 N N . ALA B 1 106 ? -13.227 -18.375 1.694 1 95 106 ALA B N 1
ATOM 2258 C CA . ALA B 1 106 ? -12.516 -18.109 0.443 1 95 106 ALA B CA 1
ATOM 2259 C C . ALA B 1 106 ? -13.469 -17.578 -0.625 1 95 106 ALA B C 1
ATOM 2261 O O . ALA B 1 106 ? -13.031 -17.109 -1.679 1 95 106 ALA B O 1
ATOM 2262 N N . GLY B 1 107 ? -14.703 -17.469 -0.385 1 96.62 107 GLY B N 1
ATOM 2263 C CA . GLY B 1 107 ? -15.703 -17.109 -1.376 1 96.62 107 GLY B CA 1
ATOM 2264 C C . GLY B 1 107 ? -16.359 -18.312 -2.035 1 96.62 107 GLY B C 1
ATOM 2265 O O . GLY B 1 107 ? -16.047 -19.453 -1.699 1 96.62 107 GLY B O 1
ATOM 2266 N N . ASP B 1 108 ? -17.375 -18.094 -2.861 1 97.88 108 ASP B N 1
ATOM 2267 C CA . ASP B 1 108 ? -18.109 -19.094 -3.615 1 97.88 108 ASP B CA 1
ATOM 2268 C C . ASP B 1 108 ? -18.156 -18.75 -5.102 1 97.88 108 ASP B C 1
ATOM 2270 O O . ASP B 1 108 ? -18.828 -17.812 -5.512 1 97.88 108 ASP B O 1
ATOM 2274 N N . PRO B 1 109 ? -17.422 -19.562 -5.898 1 97.69 109 PRO B N 1
ATOM 2275 C CA . PRO B 1 109 ? -17.328 -19.266 -7.328 1 97.69 109 PRO B CA 1
ATOM 2276 C C . PRO B 1 109 ? -18.703 -19.219 -8.008 1 97.69 109 PRO B C 1
ATOM 2278 O O . PRO B 1 109 ? -18.875 -18.531 -9.016 1 97.69 109 PRO B O 1
ATOM 2281 N N . ALA B 1 110 ? -19.688 -19.828 -7.445 1 98.06 110 ALA B N 1
ATOM 2282 C CA . ALA B 1 110 ? -21 -19.938 -8.086 1 98.06 110 ALA B CA 1
ATOM 2283 C C . ALA B 1 110 ? -21.953 -18.844 -7.578 1 98.06 110 ALA B C 1
ATOM 2285 O O . ALA B 1 110 ? -23.031 -18.656 -8.133 1 98.06 110 ALA B O 1
ATOM 2286 N N . ASP B 1 111 ? -21.578 -18.125 -6.555 1 98.25 111 ASP B N 1
ATOM 2287 C CA . ASP B 1 111 ? -22.5 -17.188 -5.922 1 98.25 111 ASP B CA 1
ATOM 2288 C C . ASP B 1 111 ? -22.219 -15.758 -6.371 1 98.25 111 ASP B C 1
ATOM 2290 O O . ASP B 1 111 ? -21.797 -14.93 -5.574 1 98.25 111 ASP B O 1
ATOM 2294 N N . SER B 1 112 ? -22.625 -15.43 -7.551 1 98.25 112 SER B N 1
ATOM 2295 C CA . SER B 1 112 ? -22.391 -14.109 -8.133 1 98.25 112 SER B CA 1
ATOM 2296 C C . SER B 1 112 ? -23.172 -13.031 -7.383 1 98.25 112 SER B C 1
ATOM 2298 O O . SER B 1 112 ? -22.734 -11.891 -7.281 1 98.25 112 SER B O 1
ATOM 2300 N N . GLU B 1 113 ? -24.266 -13.375 -6.875 1 98.44 113 GLU B N 1
ATOM 2301 C CA . GLU B 1 113 ? -25.094 -12.406 -6.152 1 98.44 113 GLU B CA 1
ATOM 2302 C C . GLU B 1 113 ? -24.422 -11.977 -4.852 1 98.44 113 GLU B C 1
ATOM 2304 O O . GLU B 1 113 ? -24.406 -10.789 -4.516 1 98.44 113 GLU B O 1
ATOM 2309 N N . LYS B 1 114 ? -23.891 -12.922 -4.141 1 98.44 114 LYS B N 1
ATOM 2310 C CA . LYS B 1 114 ? -23.203 -12.594 -2.902 1 98.44 114 LYS B CA 1
ATOM 2311 C C . LYS B 1 114 ? -21.969 -11.742 -3.18 1 98.44 114 LYS B C 1
ATOM 2313 O O . LYS B 1 114 ? -21.656 -10.82 -2.422 1 98.44 114 LYS B O 1
ATOM 2318 N N . TRP B 1 115 ? -21.234 -12.031 -4.246 1 98.56 115 TRP B N 1
ATOM 2319 C CA . TRP B 1 115 ? -20.062 -11.234 -4.605 1 98.56 115 TRP B CA 1
ATOM 2320 C C . TRP B 1 115 ? -20.469 -9.812 -4.965 1 98.56 115 TRP B C 1
ATOM 2322 O O . TRP B 1 115 ? -19.812 -8.852 -4.539 1 98.56 115 TRP B O 1
ATOM 2332 N N . LYS B 1 116 ? -21.516 -9.695 -5.676 1 98.5 116 LYS B N 1
ATOM 2333 C CA . LYS B 1 116 ? -22.031 -8.367 -6.012 1 98.5 116 LYS B CA 1
ATOM 2334 C C . LYS B 1 116 ? -22.375 -7.582 -4.75 1 98.5 116 LYS B C 1
ATOM 2336 O O . LYS B 1 116 ? -22.156 -6.371 -4.688 1 98.5 116 LYS B O 1
ATOM 2341 N N . ALA B 1 117 ? -22.922 -8.258 -3.793 1 98.62 117 ALA B N 1
ATOM 2342 C CA . ALA B 1 117 ? -23.266 -7.605 -2.531 1 98.62 117 ALA B CA 1
ATOM 2343 C C . ALA B 1 117 ? -22.016 -7.137 -1.794 1 98.62 117 ALA B C 1
ATOM 2345 O O . ALA B 1 117 ? -22 -6.055 -1.204 1 98.62 117 ALA B O 1
ATOM 2346 N N . VAL B 1 118 ? -20.969 -7.977 -1.808 1 98.38 118 VAL B N 1
ATOM 2347 C CA . VAL B 1 118 ? -19.688 -7.613 -1.189 1 98.38 118 VAL B CA 1
ATOM 2348 C C . VAL B 1 118 ? -19.125 -6.371 -1.87 1 98.38 118 VAL B C 1
ATOM 2350 O O . VAL B 1 118 ? -18.688 -5.434 -1.199 1 98.38 118 VAL B O 1
ATOM 2353 N N . LEU B 1 119 ? -19.156 -6.32 -3.172 1 98.69 119 LEU B N 1
ATOM 2354 C CA . LEU B 1 119 ? -18.656 -5.172 -3.924 1 98.69 119 LEU B CA 1
ATOM 2355 C C . LEU B 1 119 ? -19.484 -3.93 -3.635 1 98.69 119 LEU B C 1
ATOM 2357 O O . LEU B 1 119 ? -18.953 -2.83 -3.504 1 98.69 119 LEU B O 1
ATOM 2361 N N . ALA B 1 120 ? -20.812 -4.113 -3.582 1 98.69 120 ALA B N 1
ATOM 2362 C CA . ALA B 1 120 ? -21.688 -2.99 -3.26 1 98.69 120 ALA B CA 1
ATOM 2363 C C . ALA B 1 120 ? -21.375 -2.426 -1.878 1 98.69 120 ALA B C 1
ATOM 2365 O O . ALA B 1 120 ? -21.375 -1.208 -1.683 1 98.69 120 ALA B O 1
ATOM 2366 N N . GLU B 1 121 ? -21.141 -3.309 -0.956 1 98.62 121 GLU B N 1
ATOM 2367 C CA . GLU B 1 121 ? -20.734 -2.885 0.385 1 98.62 121 GLU B CA 1
ATOM 2368 C C . GLU B 1 121 ? -19.438 -2.102 0.354 1 98.62 121 GLU B C 1
ATOM 2370 O O . GLU B 1 121 ? -19.297 -1.073 1.021 1 98.62 121 GLU B O 1
ATOM 2375 N N . THR B 1 122 ? -18.438 -2.568 -0.405 1 98.75 122 THR B N 1
ATOM 2376 C CA . THR B 1 122 ? -17.172 -1.869 -0.57 1 98.75 122 THR B CA 1
ATOM 2377 C C . THR B 1 122 ? -17.391 -0.443 -1.062 1 98.75 122 THR B C 1
ATOM 2379 O O . THR B 1 122 ? -16.875 0.51 -0.482 1 98.75 122 THR B O 1
ATOM 2382 N N . HIS B 1 123 ? -18.219 -0.316 -2.078 1 98.69 123 HIS B N 1
ATOM 2383 C CA . HIS B 1 123 ? -18.5 0.994 -2.656 1 98.69 123 HIS B CA 1
ATOM 2384 C C . HIS B 1 123 ? -19.188 1.903 -1.648 1 98.69 123 HIS B C 1
ATOM 2386 O O . HIS B 1 123 ? -18.859 3.084 -1.537 1 98.69 123 HIS B O 1
ATOM 2392 N N . LEU B 1 124 ? -20.141 1.338 -0.961 1 98.62 124 LEU B N 1
ATOM 2393 C CA . LEU B 1 124 ? -20.875 2.117 0.027 1 98.62 124 LEU B CA 1
ATOM 2394 C C . LEU B 1 124 ? -19.953 2.611 1.133 1 98.62 124 LEU B C 1
ATOM 2396 O O . LEU B 1 124 ? -19.984 3.787 1.5 1 98.62 124 LEU B O 1
ATOM 2400 N N . ILE B 1 125 ? -19.125 1.742 1.662 1 98.5 125 ILE B N 1
ATOM 2401 C CA . ILE B 1 125 ? -18.203 2.088 2.736 1 98.5 125 ILE B CA 1
ATOM 2402 C C . ILE B 1 125 ? -17.234 3.17 2.26 1 98.5 125 ILE B C 1
ATOM 2404 O O . ILE B 1 125 ? -17.031 4.176 2.943 1 98.5 125 ILE B O 1
ATOM 2408 N N . CYS B 1 126 ? -16.656 2.979 1.056 1 98.31 126 CYS B N 1
ATOM 2409 C CA . CYS B 1 126 ? -15.641 3.906 0.559 1 98.31 126 CYS B CA 1
ATOM 2410 C C . CYS B 1 126 ? -16.25 5.262 0.231 1 98.31 126 CYS B C 1
ATOM 2412 O O . CYS B 1 126 ? -15.648 6.301 0.48 1 98.31 126 CYS B O 1
ATOM 2414 N N . LYS B 1 127 ? -17.469 5.262 -0.306 1 98.06 127 LYS B N 1
ATOM 2415 C CA . LYS B 1 127 ? -18.172 6.516 -0.546 1 98.06 127 LYS B CA 1
ATOM 2416 C C . LYS B 1 127 ? -18.469 7.238 0.765 1 98.06 127 LYS B C 1
ATOM 2418 O O . LYS B 1 127 ? -18.266 8.453 0.87 1 98.06 127 LYS B O 1
ATOM 2423 N N . SER B 1 128 ? -18.953 6.52 1.755 1 98.06 128 SER B N 1
ATOM 2424 C CA . SER B 1 128 ? -19.25 7.09 3.064 1 98.06 128 SER B CA 1
ATOM 2425 C C . SER B 1 128 ? -18 7.602 3.752 1 98.06 128 SER B C 1
ATOM 2427 O O . SER B 1 128 ? -18.016 8.648 4.398 1 98.06 128 SER B O 1
ATOM 2429 N N . LEU B 1 129 ? -16.969 6.859 3.584 1 97.94 129 LEU B N 1
ATOM 2430 C CA . LEU B 1 129 ? -15.695 7.254 4.188 1 97.94 129 LEU B CA 1
ATOM 2431 C C . LEU B 1 129 ? -15.172 8.539 3.559 1 97.94 129 LEU B C 1
ATOM 2433 O O . LEU B 1 129 ? -14.695 9.43 4.266 1 97.94 129 LEU B O 1
ATOM 2437 N N . ARG B 1 130 ? -15.258 8.625 2.242 1 97.81 130 ARG B N 1
ATOM 2438 C CA . ARG B 1 130 ? -14.859 9.859 1.574 1 97.81 130 ARG B CA 1
ATOM 2439 C C . ARG B 1 130 ? -15.641 11.047 2.125 1 97.81 130 ARG B C 1
ATOM 2441 O O . ARG B 1 130 ? -15.062 12.094 2.414 1 97.81 130 ARG B O 1
ATOM 2448 N N . THR B 1 131 ? -16.906 10.891 2.273 1 97.25 131 THR B N 1
ATOM 2449 C CA . THR B 1 131 ? -17.766 11.945 2.803 1 97.25 131 THR B CA 1
ATOM 2450 C C . THR B 1 131 ? -17.375 12.297 4.23 1 97.25 131 THR B C 1
ATOM 2452 O O . THR B 1 131 ? -17.281 13.477 4.582 1 97.25 131 THR B O 1
ATOM 2455 N N . SER B 1 132 ? -17.125 11.297 5.008 1 96.56 132 SER B N 1
ATOM 2456 C CA . SER B 1 132 ? -16.734 11.508 6.398 1 96.56 132 SER B CA 1
ATOM 2457 C C . SER B 1 132 ? -15.414 12.25 6.488 1 96.56 132 SER B C 1
ATOM 2459 O O . SER B 1 132 ? -15.289 13.227 7.234 1 96.56 132 SER B O 1
ATOM 2461 N N . LEU B 1 133 ? -14.406 11.875 5.707 1 96.19 133 LEU B N 1
ATOM 2462 C CA . LEU B 1 133 ? -13.086 12.492 5.711 1 96.19 133 LEU B CA 1
ATOM 2463 C C . LEU B 1 133 ? -13.164 13.953 5.285 1 96.19 133 LEU B C 1
ATOM 2465 O O . LEU B 1 133 ? -12.398 14.789 5.766 1 96.19 133 LEU B O 1
ATOM 2469 N N . ALA B 1 134 ? -14.086 14.25 4.422 1 95.06 134 ALA B N 1
ATOM 2470 C CA . ALA B 1 134 ? -14.273 15.617 3.949 1 95.06 134 ALA B CA 1
ATOM 2471 C C . ALA B 1 134 ? -14.773 16.516 5.07 1 95.06 134 ALA B C 1
ATOM 2473 O O . ALA B 1 134 ? -14.578 17.734 5.035 1 95.06 134 ALA B O 1
ATOM 2474 N N . GLN B 1 135 ? -15.336 15.906 6.102 1 93.88 135 GLN B N 1
ATOM 2475 C CA . GLN B 1 135 ? -15.961 16.688 7.164 1 93.88 135 GLN B CA 1
ATOM 2476 C C . GLN B 1 135 ? -15.039 16.812 8.367 1 93.88 135 GLN B C 1
ATOM 2478 O O . GLN B 1 135 ? -15.266 17.641 9.25 1 93.88 135 GLN B O 1
ATOM 2483 N N . VAL B 1 136 ? -14.039 16 8.43 1 92.44 136 VAL B N 1
ATOM 2484 C CA . VAL B 1 136 ? -13.102 16.047 9.547 1 92.44 136 VAL B CA 1
ATOM 2485 C C . VAL B 1 136 ? -12.148 17.234 9.359 1 92.44 136 VAL B C 1
ATOM 2487 O O . VAL B 1 136 ? -11.578 17.406 8.281 1 92.44 136 VAL B O 1
ATOM 2490 N N . ASN B 1 137 ? -12.031 18.062 10.398 1 89.75 137 ASN B N 1
ATOM 2491 C CA . ASN B 1 137 ? -11.094 19.188 10.367 1 89.75 137 ASN B CA 1
ATOM 2492 C C . ASN B 1 137 ? -9.891 18.938 11.273 1 89.75 137 ASN B C 1
ATOM 2494 O O . ASN B 1 137 ? -9.977 18.172 12.227 1 89.75 137 ASN B O 1
ATOM 2498 N N . ASP B 1 138 ? -8.836 19.656 10.922 1 88.44 138 ASP B N 1
ATOM 2499 C CA . ASP B 1 138 ? -7.582 19.453 11.648 1 88.44 138 ASP B CA 1
ATOM 2500 C C . ASP B 1 138 ? -7.777 19.641 13.148 1 88.44 138 ASP B C 1
ATOM 2502 O O . ASP B 1 138 ? -7.094 19 13.953 1 88.44 138 ASP B O 1
ATOM 2506 N N . SER B 1 139 ? -8.672 20.516 13.516 1 86.94 139 SER B N 1
ATOM 2507 C CA . SER B 1 139 ? -8.922 20.812 14.922 1 86.94 139 SER B CA 1
ATOM 2508 C C . SER B 1 139 ? -9.484 19.594 15.648 1 86.94 139 SER B C 1
ATOM 2510 O O . SER B 1 139 ? -9.469 19.547 16.875 1 86.94 139 SER B O 1
ATOM 2512 N N . GLN B 1 140 ? -9.984 18.641 14.945 1 85.06 140 GLN B N 1
ATOM 2513 C CA . GLN B 1 140 ? -10.594 17.453 15.531 1 85.06 140 GLN B CA 1
ATOM 2514 C C . GLN B 1 140 ? -9.602 16.297 15.602 1 85.06 140 GLN B C 1
ATOM 2516 O O . GLN B 1 140 ? -9.906 15.242 16.141 1 85.06 140 GLN B O 1
ATOM 2521 N N . LEU B 1 141 ? -8.469 16.531 15.047 1 83.88 141 LEU B N 1
ATOM 2522 C CA . LEU B 1 141 ? -7.484 15.469 14.945 1 83.88 141 LEU B CA 1
ATOM 2523 C C . LEU B 1 141 ? -6.684 15.344 16.234 1 83.88 141 LEU B C 1
ATOM 2525 O O . LEU B 1 141 ? -6.293 16.344 16.828 1 83.88 141 LEU B O 1
ATOM 2529 N N . ASP B 1 142 ? -6.574 14.172 16.672 1 82.5 142 ASP B N 1
ATOM 2530 C CA . ASP B 1 142 ? -5.555 13.844 17.672 1 82.5 142 ASP B CA 1
ATOM 2531 C C . ASP B 1 142 ? -4.566 12.82 17.125 1 82.5 142 ASP B C 1
ATOM 2533 O O . ASP B 1 142 ? -4.73 12.328 16 1 82.5 142 ASP B O 1
ATOM 2537 N N . ASP B 1 143 ? -3.586 12.531 17.891 1 81.81 143 ASP B N 1
ATOM 2538 C CA . ASP B 1 143 ? -2.5 11.672 17.422 1 81.81 143 ASP B CA 1
ATOM 2539 C C . ASP B 1 143 ? -3.01 10.266 17.094 1 81.81 143 ASP B C 1
ATOM 2541 O O . ASP B 1 143 ? -2.514 9.625 16.172 1 81.81 143 ASP B O 1
ATOM 2545 N N . GLU B 1 144 ? -3.973 9.898 17.812 1 82.81 144 GLU B N 1
ATOM 2546 C CA . GLU B 1 144 ? -4.492 8.547 17.625 1 82.81 144 GLU B CA 1
ATOM 2547 C C . GLU B 1 144 ? -5.227 8.43 16.281 1 82.81 144 GLU B C 1
ATOM 2549 O O . GLU B 1 144 ? -4.969 7.5 15.516 1 82.81 144 GLU B O 1
ATOM 2554 N N . LEU B 1 145 ? -6.09 9.328 16.062 1 87.38 145 LEU B N 1
ATOM 2555 C CA . LEU B 1 145 ? -6.848 9.281 14.812 1 87.38 145 LEU B CA 1
ATOM 2556 C C . LEU B 1 145 ? -5.93 9.469 13.609 1 87.38 145 LEU B C 1
ATOM 2558 O O . LEU B 1 145 ? -6.125 8.828 12.57 1 87.38 145 LEU B O 1
ATOM 2562 N N . VAL B 1 146 ? -4.93 10.289 13.766 1 89.94 146 VAL B N 1
ATOM 2563 C CA . VAL B 1 146 ? -3.947 10.5 12.711 1 89.94 146 VAL B CA 1
ATOM 2564 C C . VAL B 1 146 ? -3.219 9.188 12.414 1 89.94 146 VAL B C 1
ATOM 2566 O O . VAL B 1 146 ? -3.078 8.797 11.258 1 89.94 146 VAL B O 1
ATOM 2569 N N . GLY B 1 147 ? -2.781 8.562 13.477 1 89.12 147 GLY B N 1
ATOM 2570 C CA . GLY B 1 147 ? -2.109 7.281 13.32 1 89.12 147 GLY B CA 1
ATOM 2571 C C . GLY B 1 147 ? -2.98 6.227 12.664 1 89.12 147 GLY B C 1
ATOM 2572 O O . GLY B 1 147 ? -2.52 5.48 11.797 1 89.12 147 GLY B O 1
ATOM 2573 N N . VAL B 1 148 ? -4.219 6.172 13.047 1 88.81 148 VAL B N 1
ATOM 2574 C CA . VAL B 1 148 ? -5.152 5.184 12.508 1 88.81 148 VAL B CA 1
ATOM 2575 C C . VAL B 1 148 ? -5.395 5.449 11.031 1 88.81 148 VAL B C 1
ATOM 2577 O O . VAL B 1 148 ? -5.402 4.523 10.219 1 88.81 148 VAL B O 1
ATOM 2580 N N . MET B 1 149 ? -5.562 6.676 10.664 1 93.19 149 MET B N 1
ATOM 2581 C CA . MET B 1 149 ? -5.797 7.016 9.258 1 93.19 149 MET B CA 1
ATOM 2582 C C . MET B 1 149 ? -4.59 6.656 8.398 1 93.19 149 MET B C 1
ATOM 2584 O O . MET B 1 149 ? -4.738 6.047 7.34 1 93.19 149 MET B O 1
ATOM 2588 N N . ALA B 1 150 ? -3.424 6.996 8.898 1 94.38 150 ALA B N 1
ATOM 2589 C CA . ALA B 1 150 ? -2.205 6.672 8.164 1 94.38 150 ALA B CA 1
ATOM 2590 C C . ALA B 1 150 ? -2.07 5.164 7.969 1 94.38 150 ALA B C 1
ATOM 2592 O O . ALA B 1 150 ? -1.846 4.695 6.848 1 94.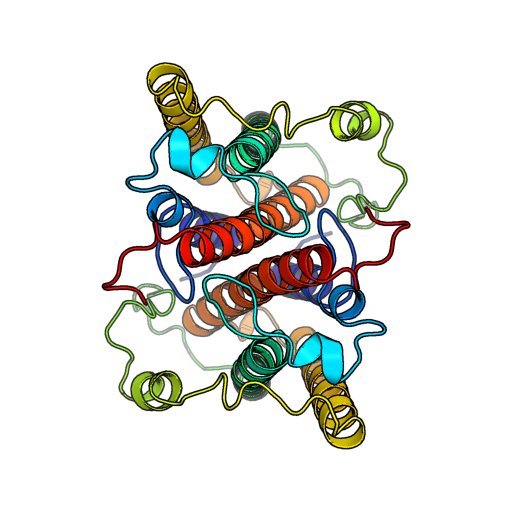38 150 ALA B O 1
ATOM 2593 N N . ARG B 1 151 ? -2.303 4.449 8.992 1 93.5 151 ARG B N 1
ATOM 2594 C CA . ARG B 1 151 ? -2.164 2.996 8.953 1 93.5 151 ARG B CA 1
ATOM 2595 C C . ARG B 1 151 ? -3.209 2.371 8.031 1 93.5 151 ARG B C 1
ATOM 2597 O O . ARG B 1 151 ? -2.895 1.475 7.246 1 93.5 151 ARG B O 1
ATOM 2604 N N . GLN B 1 152 ? -4.391 2.879 8.172 1 94.44 152 GLN B N 1
ATOM 2605 C CA . GLN B 1 152 ? -5.473 2.273 7.402 1 94.44 152 GLN B CA 1
ATOM 2606 C C . GLN B 1 152 ? -5.293 2.521 5.906 1 94.44 152 GLN B C 1
ATOM 2608 O O . GLN B 1 152 ? -5.5 1.62 5.094 1 94.44 152 GLN B O 1
ATOM 2613 N N . ILE B 1 153 ? -4.926 3.701 5.551 1 97.5 153 ILE B N 1
ATOM 2614 C CA . ILE B 1 153 ? -4.758 4.027 4.141 1 97.5 153 ILE B CA 1
ATOM 2615 C C . ILE B 1 153 ? -3.613 3.201 3.555 1 97.5 153 ILE B C 1
ATOM 2617 O O . ILE B 1 153 ? -3.75 2.611 2.48 1 97.5 153 ILE B O 1
ATOM 2621 N N . LEU B 1 154 ? -2.506 3.125 4.258 1 97.94 154 LEU B N 1
ATOM 2622 C CA . LEU B 1 154 ? -1.39 2.307 3.803 1 97.94 154 LEU B CA 1
ATOM 2623 C C . LEU B 1 154 ? -1.787 0.835 3.73 1 97.94 154 LEU B C 1
ATOM 2625 O O . LEU B 1 154 ? -1.416 0.134 2.787 1 97.94 154 LEU B O 1
ATOM 2629 N N . HIS B 1 155 ? -2.555 0.374 4.68 1 96.94 155 HIS B N 1
ATOM 2630 C CA . HIS B 1 155 ? -3.047 -0.999 4.727 1 96.94 155 HIS B CA 1
ATOM 2631 C C . HIS B 1 155 ? -3.912 -1.313 3.512 1 96.94 155 HIS B C 1
ATOM 2633 O O . HIS B 1 155 ? -3.785 -2.385 2.912 1 96.94 155 HIS B O 1
ATOM 2639 N N . ASN B 1 156 ? -4.773 -0.394 3.195 1 98.19 156 ASN B N 1
ATOM 2640 C CA . ASN B 1 156 ? -5.559 -0.562 1.978 1 98.19 156 ASN B CA 1
ATOM 2641 C C . ASN B 1 156 ? -4.668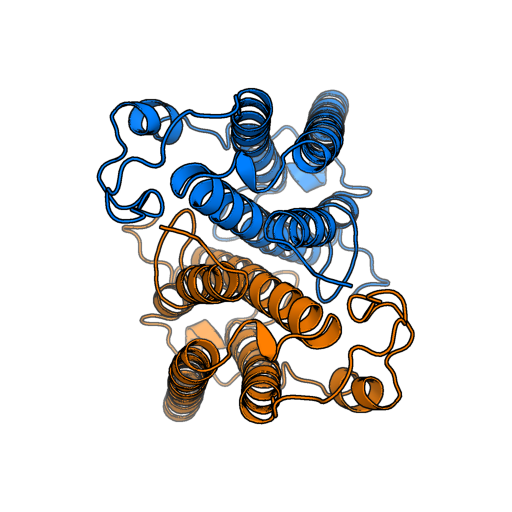 -0.771 0.758 1 98.19 156 ASN B C 1
ATOM 2643 O O . ASN B 1 156 ? -4.875 -1.709 -0.014 1 98.19 156 ASN B O 1
ATOM 2647 N N . VAL B 1 157 ? -3.705 0.075 0.612 1 98.56 157 VAL B N 1
ATOM 2648 C CA . VAL B 1 157 ? -2.85 0.066 -0.569 1 98.56 157 VAL B CA 1
ATOM 2649 C C . VAL B 1 157 ? -2.025 -1.221 -0.602 1 98.56 157 VAL B C 1
ATOM 2651 O O . VAL B 1 157 ? -1.83 -1.812 -1.666 1 98.56 157 VAL B O 1
ATOM 2654 N N . TYR B 1 158 ? -1.624 -1.622 0.572 1 98.19 158 TYR B N 1
ATOM 2655 C CA . TYR B 1 158 ? -0.917 -2.887 0.739 1 98.19 158 TYR B CA 1
ATOM 2656 C C . TYR B 1 158 ? -1.72 -4.043 0.153 1 98.19 158 TYR B C 1
ATOM 2658 O O . TYR B 1 158 ? -1.204 -4.816 -0.657 1 98.19 158 TYR B O 1
ATOM 2666 N N . HIS B 1 159 ? -2.916 -4.156 0.468 1 98.44 159 HIS B N 1
ATOM 2667 C CA . HIS B 1 159 ? -3.766 -5.25 0.006 1 98.44 159 HIS B CA 1
ATOM 2668 C C . HIS B 1 159 ? -4.207 -5.031 -1.438 1 98.44 159 HIS B C 1
ATOM 2670 O O . HIS B 1 159 ? -4.418 -5.992 -2.18 1 98.44 159 HIS B O 1
ATOM 2676 N N . ILE B 1 160 ? -4.316 -3.787 -1.876 1 98.62 160 ILE B N 1
ATOM 2677 C CA . ILE B 1 160 ? -4.59 -3.527 -3.285 1 98.62 160 ILE B CA 1
ATOM 2678 C C . ILE B 1 160 ? -3.477 -4.117 -4.145 1 98.62 160 ILE B C 1
ATOM 2680 O O . ILE B 1 160 ? -3.742 -4.746 -5.176 1 98.62 160 ILE B O 1
ATOM 2684 N N . GLY B 1 161 ? -2.211 -3.928 -3.713 1 98 161 GLY B N 1
ATOM 2685 C CA . GLY B 1 161 ? -1.102 -4.551 -4.418 1 98 161 GLY B CA 1
ATOM 2686 C C . GLY B 1 161 ? -1.241 -6.055 -4.543 1 98 161 GLY B C 1
ATOM 2687 O O . GLY B 1 161 ? -0.928 -6.629 -5.586 1 98 161 GLY B O 1
ATOM 2688 N N . GLN B 1 162 ? -1.754 -6.676 -3.52 1 97.75 162 GLN B N 1
ATOM 2689 C CA . GLN B 1 162 ? -1.951 -8.125 -3.537 1 97.75 162 GLN B CA 1
ATOM 2690 C C . GLN B 1 162 ? -3.068 -8.516 -4.5 1 97.75 162 GLN B C 1
ATOM 2692 O O . GLN B 1 162 ? -2.93 -9.469 -5.262 1 97.75 162 GLN B O 1
ATOM 2697 N N . ILE B 1 163 ? -4.113 -7.734 -4.477 1 98.19 163 ILE B N 1
ATOM 2698 C CA . ILE B 1 163 ? -5.25 -8 -5.352 1 98.19 163 ILE B CA 1
ATOM 2699 C C . ILE B 1 163 ? -4.809 -7.914 -6.812 1 98.19 163 ILE B C 1
ATOM 2701 O O . ILE B 1 163 ? -5.117 -8.797 -7.613 1 98.19 163 ILE B O 1
ATOM 2705 N N . VAL B 1 164 ? -4.059 -6.902 -7.141 1 96.94 164 VAL B N 1
ATOM 2706 C CA . VAL B 1 164 ? -3.619 -6.688 -8.516 1 96.94 164 VAL B CA 1
ATOM 2707 C C . VAL B 1 164 ? -2.703 -7.828 -8.953 1 96.94 164 VAL B C 1
ATOM 2709 O O . VAL B 1 164 ? -2.824 -8.336 -10.062 1 96.94 164 VAL B O 1
ATOM 2712 N N . LEU B 1 165 ? -1.811 -8.258 -8.102 1 96.56 165 LEU B N 1
ATOM 2713 C CA . LEU B 1 165 ? -0.931 -9.375 -8.438 1 96.56 165 LEU B CA 1
ATOM 2714 C C . LEU B 1 165 ? -1.734 -10.648 -8.68 1 96.56 165 LEU B C 1
ATOM 2716 O O . LEU B 1 165 ? -1.473 -11.383 -9.641 1 96.56 165 LEU B O 1
ATOM 2720 N N . ILE B 1 166 ? -2.689 -10.914 -7.84 1 97.19 166 ILE B N 1
ATOM 2721 C CA . ILE B 1 166 ? -3.514 -12.109 -7.98 1 97.19 166 ILE B CA 1
ATOM 2722 C C . ILE B 1 166 ? -4.262 -12.07 -9.312 1 97.19 166 ILE B C 1
ATOM 2724 O O . ILE B 1 166 ? -4.355 -13.086 -10.008 1 97.19 166 ILE B O 1
ATOM 2728 N N . ARG B 1 167 ? -4.777 -10.93 -9.641 1 96.44 167 ARG B N 1
ATOM 2729 C CA . ARG B 1 167 ? -5.492 -10.805 -10.906 1 96.44 167 ARG B CA 1
ATOM 2730 C C . ARG B 1 167 ? -4.574 -11.094 -12.086 1 96.44 167 ARG B C 1
ATOM 2732 O O . ARG B 1 167 ? -4.992 -11.711 -13.07 1 96.44 167 ARG B O 1
ATOM 2739 N N . LYS B 1 168 ? -3.385 -10.648 -12.031 1 93.88 168 LYS B N 1
ATOM 2740 C CA . LYS B 1 168 ? -2.412 -10.969 -13.078 1 93.88 168 LYS B CA 1
ATOM 2741 C C . LYS B 1 168 ? -2.162 -12.469 -13.156 1 93.88 168 LYS B C 1
ATOM 2743 O O . LYS B 1 168 ? -2.123 -13.047 -14.242 1 93.88 168 LYS B O 1
ATOM 2748 N N . GLN B 1 169 ? -2.082 -13.055 -12.055 1 94.31 169 GLN B N 1
ATOM 2749 C CA . GLN B 1 169 ? -1.731 -14.469 -11.984 1 94.31 169 GLN B CA 1
ATOM 2750 C C . GLN B 1 169 ? -2.869 -15.344 -12.492 1 94.31 169 GLN B C 1
ATOM 2752 O O . GLN B 1 169 ? -2.629 -16.391 -13.109 1 94.31 169 GLN B O 1
ATOM 2757 N N . GLN B 1 170 ? -4.023 -14.969 -12.266 1 94 170 GLN B N 1
ATOM 2758 C CA . GLN B 1 170 ? -5.145 -15.82 -12.641 1 94 170 GLN B CA 1
ATOM 2759 C C . GLN B 1 170 ? -5.672 -15.469 -14.031 1 94 170 GLN B C 1
ATOM 2761 O O . GLN B 1 170 ? -6.594 -16.109 -14.531 1 94 170 GLN B O 1
ATOM 2766 N N . GLY B 1 171 ? -5.184 -14.391 -14.609 1 91.06 171 GLY B N 1
ATOM 2767 C CA . GLY B 1 171 ? -5.484 -14.055 -15.992 1 91.06 171 GLY B CA 1
ATOM 2768 C C . GLY B 1 171 ? -6.703 -13.172 -16.141 1 91.06 171 GLY B C 1
ATOM 2769 O O . GLY B 1 171 ? -7.242 -13.031 -17.234 1 91.06 171 GLY B O 1
ATOM 2770 N N . SER B 1 172 ? -7.164 -12.641 -15.023 1 87.19 172 SER B N 1
ATOM 2771 C CA . SER B 1 172 ? -8.352 -11.789 -15.086 1 87.19 172 SER B CA 1
ATOM 2772 C C . SER B 1 172 ? -7.965 -10.32 -15.211 1 87.19 172 SER B C 1
ATOM 2774 O O . SER B 1 172 ? -8.836 -9.445 -15.25 1 87.19 172 SER B O 1
ATOM 2776 N N . TRP B 1 173 ? -6.664 -10.078 -15.266 1 80.88 173 TRP B N 1
ATOM 2777 C CA . TRP B 1 173 ? -6.176 -8.719 -15.422 1 80.88 173 TRP B CA 1
ATOM 2778 C C . TRP B 1 173 ? -6.344 -8.234 -16.859 1 80.88 173 TRP B C 1
ATOM 2780 O O . TRP B 1 173 ? -6.004 -8.953 -17.812 1 80.88 173 TRP B O 1
ATOM 2790 N N . PRO B 1 174 ? -6.891 -6.945 -16.859 1 74.38 174 PRO B N 1
ATOM 2791 C CA . PRO B 1 174 ? -7.102 -6.492 -18.234 1 74.38 174 PRO B CA 1
ATOM 2792 C C . PRO B 1 174 ? -5.801 -6.398 -19.031 1 74.38 174 PRO B C 1
ATOM 2794 O O . PRO B 1 174 ? -4.805 -5.875 -18.531 1 74.38 174 PRO B O 1
ATOM 2797 N N . LYS B 1 175 ? -5.832 -6.914 -20.219 1 64.19 175 LYS B N 1
ATOM 2798 C CA . LYS B 1 175 ? -4.672 -7.039 -21.094 1 64.19 175 LYS B CA 1
ATOM 2799 C C . LYS B 1 175 ? -4.055 -5.672 -21.391 1 64.19 175 LYS B C 1
ATOM 2801 O O . LYS B 1 175 ? -2.836 -5.555 -21.531 1 64.19 175 LYS B O 1
ATOM 2806 N N . GLU B 1 176 ? -4.887 -4.641 -21.484 1 59.06 176 GLU B N 1
ATOM 2807 C CA . GLU B 1 176 ? -4.422 -3.307 -21.859 1 59.06 176 GLU B CA 1
ATOM 2808 C C . GLU B 1 176 ? -3.564 -2.697 -20.75 1 59.06 176 GLU B C 1
ATOM 2810 O O . GLU B 1 176 ? -2.855 -1.716 -20.984 1 59.06 176 GLU B O 1
ATOM 2815 N N . ARG B 1 177 ? -3.604 -3.408 -19.688 1 57.03 177 ARG B N 1
ATOM 2816 C CA . ARG B 1 177 ? -2.857 -2.852 -18.562 1 57.03 177 ARG B CA 1
ATOM 2817 C C . ARG B 1 177 ? -1.638 -3.707 -18.25 1 57.03 177 ARG B C 1
ATOM 2819 O O . ARG B 1 177 ? -1.012 -3.531 -17.188 1 57.03 177 ARG B O 1
ATOM 2826 N N . GLU B 1 178 ? -1.352 -4.602 -19.062 1 51.03 178 GLU B N 1
ATOM 2827 C CA . GLU B 1 178 ? -0.249 -5.512 -18.781 1 51.03 178 GLU B CA 1
ATOM 2828 C C . GLU B 1 178 ? 1.098 -4.805 -18.891 1 51.03 178 GLU B C 1
ATOM 2830 O O . GLU B 1 178 ? 1.258 -3.895 -19.719 1 51.03 178 GLU B O 1
#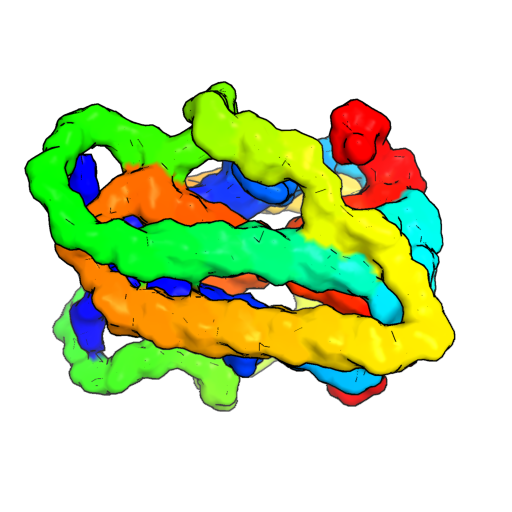

Nearest PDB structures (foldseek):
  8f5v-assembly1_B  TM=6.009E-01  e=9.418E-03  Mycobacterium tuberculosis
  4pgw-assembly1_A  TM=2.937E-01  e=7.919E+00  Bacillus subtilis subsp. subtilis str. 168
  8f5v-assembly1_B  TM=5.999E-01  e=1.088E-02  Mycobacterium tuberculosis
  4pgw-assembly1_A  TM=2.483E-01  e=7.910E+00  Bacillus subtilis subsp. subtilis str. 168

Secondary structure (DSSP, 8-state):
----HHHHHHHHHHHHHT--SSS--HHHHHTT--HHHHTPPPTTS---HHHHHHHHHHHHHHHHHHHHS-----S---S------TTS---HHHHHHHHS--S-S---TT-HHHHHHHHHHHHHHHHHHHHHHHH--GGG--HHHHHHHHHHHHHHHHHHHHHHHHHHHHT-S-GGG-/----HHHHHHHHHHHHHT--SSS--HHHHHTT--HHHHTPPPTTS---HHHHHHHHHHHHHHHHHHHHS-----S---S------TTS---HHHHHHHHS--S-S---TT-HHHHHHHHHHHHHHHHHHHHHHHH--GGG--HHHHHHHHHHHHHHHHHHHHHHHHHHHHT-S-GGG-

Solvent-accessible surface area (backbone atoms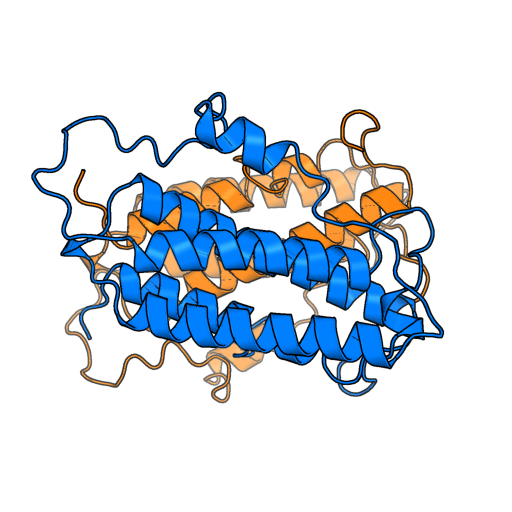 only — not comparable to full-atom values): 19266 Å² total; per-residue (Å²): 112,86,81,52,62,50,55,52,54,51,48,51,45,38,39,40,40,70,35,63,65,94,48,76,9,43,53,65,64,52,58,90,64,45,26,45,64,26,29,40,70,46,72,64,39,71,74,14,50,40,10,49,50,41,32,49,45,53,55,51,48,51,50,38,52,55,53,64,62,55,49,77,58,78,82,77,67,79,58,73,63,53,44,48,53,70,70,42,77,49,56,76,73,42,46,65,65,67,68,53,76,49,38,71,64,49,60,47,53,84,41,50,66,61,43,50,50,54,52,50,50,44,53,50,48,52,54,51,34,53,55,37,55,72,68,52,50,65,81,45,57,46,44,46,59,51,32,49,51,53,50,49,50,46,45,51,28,18,50,36,25,34,44,47,48,50,29,36,30,73,64,73,43,61,72,92,72,107,107,87,82,52,60,50,56,51,53,52,48,52,44,37,39,39,38,71,37,64,66,94,48,77,9,41,53,65,66,53,57,89,66,45,26,45,65,27,27,39,70,46,73,64,40,71,73,15,47,40,10,49,51,40,32,48,44,52,54,51,46,52,49,39,51,54,51,64,61,56,48,76,59,77,82,77,67,79,58,73,62,52,44,49,52,70,69,41,78,50,56,74,74,42,46,65,65,67,68,52,77,48,39,71,65,50,60,47,52,84,41,48,65,59,42,50,50,52,52,51,49,44,52,51,46,52,53,50,33,52,55,38,56,71,67,52,50,65,82,46,58,47,45,45,59,51,32,49,51,54,49,49,49,46,44,51,28,18,51,36,25,35,44,47,46,51,30,37,29,72,64,73,42,63,70,93,71,108